Protein AF-A0A831SNE1-F1 (afdb_monomer)

Structure (mmCIF, N/CA/C/O backbone):
data_AF-A0A831SNE1-F1
#
_entry.id   AF-A0A831SNE1-F1
#
loop_
_atom_site.group_PDB
_atom_site.id
_atom_site.type_symbol
_atom_site.label_atom_id
_atom_site.label_alt_id
_atom_site.label_comp_id
_atom_site.label_asym_id
_atom_site.label_entity_id
_atom_site.label_seq_id
_atom_site.pdbx_PDB_ins_code
_atom_site.Cartn_x
_atom_site.Cartn_y
_atom_site.Cartn_z
_atom_site.occupancy
_atom_site.B_iso_or_equiv
_atom_site.auth_seq_id
_atom_site.auth_comp_id
_atom_site.auth_asym_id
_atom_site.auth_atom_id
_atom_site.pdbx_PDB_model_num
ATOM 1 N N . MET A 1 1 ? 3.416 0.367 -39.805 1.00 40.88 1 MET A N 1
ATOM 2 C CA . MET A 1 1 ? 4.437 0.448 -40.882 1.00 40.88 1 MET A CA 1
ATOM 3 C C . MET A 1 1 ? 5.868 0.683 -40.377 1.00 40.88 1 MET A C 1
ATOM 5 O O . MET A 1 1 ? 6.762 -0.007 -40.842 1.00 40.88 1 MET A O 1
ATOM 9 N N . ILE A 1 2 ? 6.112 1.576 -39.404 1.00 32.78 2 ILE A N 1
ATOM 10 C CA . ILE A 1 2 ? 7.462 1.820 -38.835 1.00 32.78 2 ILE A CA 1
ATOM 11 C C . ILE A 1 2 ? 7.996 0.612 -38.033 1.00 32.78 2 ILE A C 1
ATOM 13 O O . ILE A 1 2 ? 9.177 0.288 -38.118 1.00 32.78 2 ILE A O 1
ATOM 17 N N . LEU A 1 3 ? 7.118 -0.117 -37.330 1.00 29.48 3 LEU A N 1
ATOM 18 C CA . LEU A 1 3 ? 7.478 -1.320 -36.563 1.00 29.48 3 LEU A CA 1
ATOM 19 C C . LEU A 1 3 ? 8.016 -2.456 -37.457 1.00 29.48 3 LEU A C 1
ATOM 21 O O . LEU A 1 3 ? 9.049 -3.044 -37.157 1.00 29.48 3 LEU A O 1
ATOM 25 N N . VAL A 1 4 ? 7.362 -2.699 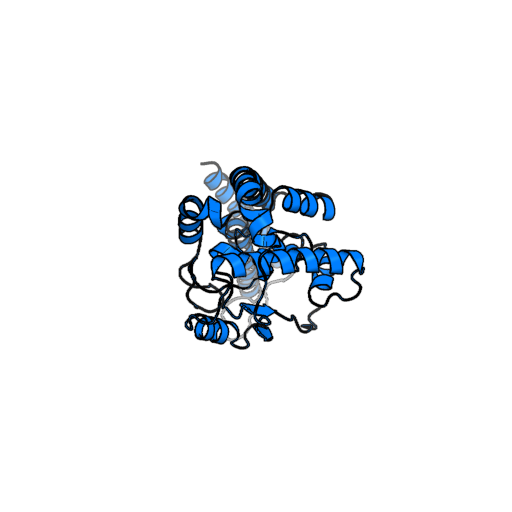-38.600 1.00 35.56 4 VAL A N 1
ATOM 26 C CA . VAL A 1 4 ? 7.741 -3.733 -39.584 1.00 35.56 4 VAL A CA 1
ATOM 27 C C . VAL A 1 4 ? 9.070 -3.391 -40.265 1.00 35.56 4 VAL A C 1
ATOM 29 O O . VAL A 1 4 ? 9.913 -4.262 -40.458 1.00 35.56 4 VAL A O 1
ATOM 32 N N . ARG A 1 5 ? 9.303 -2.105 -40.564 1.00 29.73 5 ARG A N 1
ATOM 33 C CA . ARG A 1 5 ? 10.561 -1.631 -41.160 1.00 29.73 5 ARG A CA 1
ATOM 34 C C . ARG A 1 5 ? 11.741 -1.757 -40.189 1.00 29.73 5 ARG A C 1
ATOM 36 O O . ARG A 1 5 ? 12.834 -2.124 -40.608 1.00 29.73 5 ARG A O 1
ATOM 43 N N . ASN A 1 6 ? 11.513 -1.520 -38.896 1.00 36.22 6 ASN A N 1
ATOM 44 C CA . ASN A 1 6 ? 12.526 -1.725 -37.858 1.00 36.22 6 ASN A CA 1
ATOM 45 C C . ASN A 1 6 ? 12.798 -3.213 -37.591 1.00 36.22 6 ASN A C 1
ATOM 47 O O . ASN A 1 6 ? 13.956 -3.575 -37.418 1.00 36.22 6 ASN A O 1
ATOM 51 N N . LEU A 1 7 ? 11.776 -4.078 -37.637 1.00 36.72 7 LEU A N 1
ATOM 52 C CA . LEU A 1 7 ? 11.933 -5.539 -37.569 1.00 36.72 7 LEU A CA 1
ATOM 53 C C . LEU A 1 7 ? 12.798 -6.078 -38.720 1.00 36.72 7 LEU A C 1
ATOM 55 O O . LEU A 1 7 ? 13.718 -6.853 -38.472 1.00 36.72 7 LEU A O 1
ATOM 59 N N . TYR A 1 8 ? 12.584 -5.596 -39.949 1.00 39.84 8 TYR A N 1
ATOM 60 C CA . TYR A 1 8 ? 13.415 -5.945 -41.111 1.00 39.84 8 TYR A CA 1
ATOM 61 C C . TYR A 1 8 ? 14.866 -5.454 -40.982 1.00 39.84 8 TYR A C 1
ATOM 63 O O . TYR A 1 8 ? 15.803 -6.182 -41.297 1.00 39.84 8 TYR A O 1
ATOM 71 N N . LEU A 1 9 ? 15.076 -4.228 -40.492 1.00 41.28 9 LEU A N 1
ATOM 72 C CA . LEU A 1 9 ? 16.421 -3.668 -40.293 1.00 41.28 9 LEU A CA 1
ATOM 73 C C . LEU A 1 9 ? 17.194 -4.365 -39.159 1.00 41.28 9 LEU A C 1
ATOM 75 O O . LEU A 1 9 ? 18.419 -4.461 -39.220 1.00 41.28 9 LEU A O 1
ATOM 79 N N . LEU A 1 10 ? 16.497 -4.861 -38.134 1.00 46.44 10 LEU A N 1
ATOM 80 C CA . LEU A 1 10 ? 17.085 -5.619 -37.026 1.00 46.44 10 LEU A CA 1
ATOM 81 C C . LEU A 1 10 ? 17.388 -7.071 -37.413 1.00 46.44 10 LEU A C 1
ATOM 83 O O . LEU A 1 10 ? 18.468 -7.552 -37.072 1.00 46.44 10 LEU A O 1
ATOM 87 N N . SER A 1 11 ? 16.518 -7.728 -38.190 1.00 48.56 11 SER A N 1
ATOM 88 C CA . SER A 1 11 ? 16.812 -9.055 -38.751 1.00 48.56 11 SER A CA 1
ATOM 89 C C . SER A 1 11 ? 17.974 -8.993 -39.748 1.00 48.56 11 SER A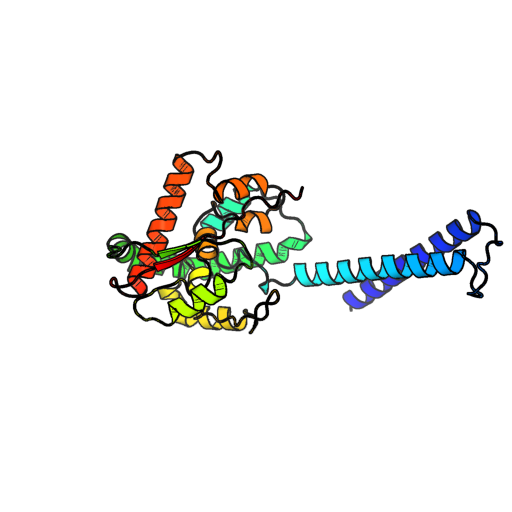 C 1
ATOM 91 O O . SER A 1 11 ? 18.818 -9.879 -39.766 1.00 48.56 11 SER A O 1
ATOM 93 N N . ALA A 1 12 ? 18.081 -7.914 -40.531 1.00 46.44 12 ALA A N 1
ATOM 94 C CA . ALA A 1 12 ? 19.212 -7.704 -41.429 1.00 46.44 12 ALA A CA 1
ATOM 95 C C . ALA A 1 12 ? 20.530 -7.501 -40.664 1.00 46.44 12 ALA A C 1
ATOM 97 O O . ALA A 1 12 ? 21.565 -7.990 -41.104 1.00 46.44 12 ALA A O 1
ATOM 98 N N . LYS A 1 13 ? 20.507 -6.825 -39.504 1.00 48.94 13 LYS A N 1
ATOM 99 C CA . LYS A 1 13 ? 21.691 -6.653 -38.644 1.00 48.94 13 LYS A CA 1
ATOM 100 C C . LYS A 1 13 ? 22.109 -7.941 -37.937 1.00 48.94 13 LYS A C 1
ATOM 102 O O . LYS A 1 13 ? 23.309 -8.177 -37.843 1.00 48.94 13 LYS A O 1
ATOM 107 N N . SER A 1 14 ? 21.171 -8.770 -37.472 1.00 48.25 14 SER A N 1
ATOM 108 C CA . SER A 1 14 ? 21.504 -10.079 -36.890 1.00 48.25 14 SER A CA 1
ATOM 109 C C . SER A 1 14 ? 22.039 -11.046 -37.948 1.00 48.25 14 SER A C 1
ATOM 111 O O . SER A 1 14 ? 23.013 -11.742 -37.679 1.00 48.25 14 SER A O 1
ATOM 113 N N . LEU A 1 15 ? 21.494 -11.004 -39.171 1.00 51.69 15 LEU A N 1
ATOM 114 C CA . LEU A 1 15 ? 22.020 -11.736 -40.325 1.00 51.69 15 LEU A CA 1
ATOM 115 C C . LEU A 1 15 ? 23.423 -11.242 -40.716 1.00 51.69 15 LEU A C 1
ATOM 117 O O . LEU A 1 15 ? 24.298 -12.037 -41.036 1.00 51.69 15 LEU A O 1
ATOM 121 N N . LEU A 1 16 ? 23.671 -9.927 -40.662 1.00 51.28 16 LEU A N 1
ATOM 122 C CA . LEU A 1 16 ? 25.001 -9.369 -40.921 1.00 51.28 16 LEU A CA 1
ATOM 123 C C . LEU A 1 16 ? 26.008 -9.802 -39.852 1.00 51.28 16 LEU A C 1
ATOM 125 O O . LEU A 1 16 ? 27.138 -10.134 -40.194 1.00 51.28 16 LEU A O 1
ATOM 129 N N . LEU A 1 17 ? 25.601 -9.814 -38.577 1.00 50.84 17 LEU A N 1
ATOM 130 C CA . LEU A 1 17 ? 26.436 -10.273 -37.467 1.00 50.84 17 LEU A CA 1
ATOM 131 C C . LEU A 1 17 ? 26.739 -11.769 -37.588 1.00 50.84 17 LEU A C 1
ATOM 133 O O . LEU A 1 17 ? 27.888 -12.153 -37.409 1.00 50.84 17 LEU A O 1
ATOM 137 N N . SER A 1 18 ? 25.751 -12.597 -37.946 1.00 50.78 18 SER A N 1
ATOM 138 C CA . SER A 1 18 ? 25.961 -14.033 -38.158 1.00 50.78 18 SER A CA 1
ATOM 139 C C . SER A 1 18 ? 26.856 -14.301 -39.370 1.00 50.78 18 SER A C 1
ATOM 141 O O . SER A 1 18 ? 27.720 -15.169 -39.308 1.00 50.78 18 SER A O 1
ATOM 143 N N . LEU A 1 19 ? 26.727 -13.518 -40.449 1.00 52.31 19 LEU A N 1
ATOM 144 C CA . LEU A 1 19 ? 27.591 -13.609 -41.631 1.00 52.31 19 LEU A CA 1
ATOM 145 C C . LEU A 1 19 ? 29.030 -13.158 -41.336 1.00 52.31 19 LEU A C 1
ATOM 147 O O . LEU A 1 19 ? 29.972 -13.839 -41.743 1.00 52.31 19 LEU A O 1
ATOM 151 N N . LEU A 1 20 ? 29.213 -12.050 -40.609 1.00 50.66 20 LEU A N 1
ATOM 152 C CA . LEU A 1 20 ? 30.523 -11.575 -40.144 1.00 50.66 20 LEU A CA 1
ATOM 153 C C . LEU A 1 20 ? 31.183 -12.594 -39.214 1.00 50.66 20 LEU A C 1
ATOM 155 O O . LEU A 1 20 ? 32.369 -12.873 -39.365 1.00 50.66 20 LEU A O 1
ATOM 159 N N . PHE A 1 21 ? 30.413 -13.196 -38.308 1.00 53.53 21 PHE A N 1
ATOM 160 C CA . PHE A 1 21 ? 30.919 -14.217 -37.400 1.00 53.53 21 PHE A CA 1
ATOM 161 C C . PHE A 1 21 ? 31.262 -15.520 -38.134 1.00 53.53 21 PHE A C 1
ATOM 163 O O . PHE A 1 21 ? 32.327 -16.063 -37.872 1.00 53.53 21 PHE A O 1
ATOM 170 N N . SER A 1 22 ? 30.460 -15.957 -39.120 1.00 51.62 22 SER A N 1
ATOM 171 C CA . SER A 1 22 ? 30.790 -17.119 -39.974 1.00 51.62 22 SER A CA 1
ATOM 172 C C . SER A 1 22 ? 32.083 -16.911 -40.777 1.00 51.62 22 SER A C 1
ATOM 174 O O . SER A 1 22 ? 32.860 -17.836 -40.994 1.00 51.62 22 SER A O 1
ATOM 176 N N . ARG A 1 23 ? 32.372 -15.666 -41.189 1.00 50.66 23 ARG A N 1
ATOM 177 C CA . ARG A 1 23 ? 33.627 -15.324 -41.877 1.00 50.66 23 ARG A CA 1
ATOM 178 C C . ARG A 1 23 ? 34.824 -15.321 -40.928 1.00 50.66 23 ARG A C 1
ATOM 180 O O . ARG A 1 23 ? 35.911 -15.711 -41.341 1.00 50.66 23 ARG A O 1
ATOM 187 N N . ILE A 1 24 ? 34.631 -14.901 -39.678 1.00 51.38 24 ILE A N 1
ATOM 188 C CA . ILE A 1 24 ? 35.669 -14.916 -38.638 1.00 51.38 24 ILE A CA 1
ATOM 189 C C . ILE A 1 24 ? 35.917 -16.351 -38.136 1.00 51.38 24 ILE A C 1
ATOM 191 O O . ILE A 1 24 ? 37.069 -16.738 -37.958 1.00 51.38 24 ILE A O 1
ATOM 195 N N . SER A 1 25 ? 34.878 -17.175 -37.970 1.00 45.34 25 SER A N 1
ATOM 196 C CA . SER A 1 25 ? 35.013 -18.579 -37.555 1.00 45.34 25 SER A CA 1
ATOM 197 C C . SER A 1 25 ? 35.673 -19.435 -38.643 1.00 45.34 25 SER A C 1
ATOM 199 O O . SER A 1 25 ? 36.558 -20.228 -38.327 1.00 45.34 25 SER A O 1
ATOM 201 N N . ALA A 1 26 ? 35.331 -19.217 -39.921 1.00 49.62 26 ALA A N 1
ATOM 202 C CA . ALA A 1 26 ? 35.986 -19.862 -41.062 1.00 49.62 26 ALA A CA 1
ATOM 203 C C . ALA A 1 26 ? 37.465 -19.459 -41.219 1.00 49.62 26 ALA A C 1
ATOM 205 O O . ALA A 1 26 ? 38.233 -20.192 -41.839 1.00 49.62 26 ALA A O 1
ATOM 206 N N . PHE A 1 27 ? 37.865 -18.307 -40.668 1.00 51.28 27 PHE A N 1
ATOM 207 C CA . PHE A 1 27 ? 39.252 -17.839 -40.656 1.00 51.28 27 PHE A CA 1
ATOM 208 C C . PHE A 1 27 ? 40.060 -18.412 -39.479 1.00 51.28 27 PHE A C 1
ATOM 210 O O . PHE A 1 27 ? 41.243 -18.696 -39.632 1.00 51.28 27 PHE A O 1
ATOM 217 N N . LEU A 1 28 ? 39.433 -18.597 -38.312 1.00 42.41 28 LEU A N 1
ATOM 218 C CA . LEU A 1 28 ? 40.109 -19.041 -37.085 1.00 42.41 28 LEU A CA 1
ATOM 219 C C . LEU A 1 28 ? 40.194 -20.568 -36.925 1.00 42.41 28 LEU A C 1
ATOM 221 O O . LEU A 1 28 ? 41.070 -21.043 -36.206 1.00 42.41 28 LEU A O 1
ATOM 225 N N . PHE A 1 29 ? 39.327 -21.339 -37.587 1.00 50.50 29 PHE A N 1
ATOM 226 C CA . PHE A 1 29 ? 39.300 -22.800 -37.481 1.00 50.50 29 PHE A CA 1
ATOM 227 C C . PHE A 1 29 ? 39.323 -23.447 -38.878 1.00 50.50 29 PHE A C 1
ATOM 229 O O . PHE A 1 29 ? 38.280 -23.553 -39.527 1.00 50.50 29 PHE A O 1
ATOM 236 N N . PRO A 1 30 ? 40.493 -23.889 -39.379 1.00 45.28 30 PRO A N 1
ATOM 237 C CA . PRO A 1 30 ? 40.571 -24.647 -40.621 1.00 45.28 30 PRO A CA 1
ATOM 238 C C . PRO A 1 30 ? 39.830 -25.984 -40.474 1.00 45.28 30 PRO A C 1
ATOM 240 O O . PRO A 1 30 ? 39.878 -26.636 -39.431 1.00 45.28 30 PRO A O 1
ATOM 243 N N . ARG A 1 31 ? 39.105 -26.369 -41.526 1.00 47.88 31 ARG A N 1
ATOM 244 C CA . ARG A 1 31 ? 38.260 -27.567 -41.615 1.00 47.88 31 ARG A CA 1
ATOM 245 C C . ARG A 1 31 ? 39.069 -28.836 -41.322 1.00 47.88 31 ARG A C 1
ATOM 247 O O . ARG A 1 31 ? 39.757 -29.251 -42.235 1.00 47.88 31 ARG A O 1
ATOM 254 N N . GLU A 1 32 ? 38.974 -29.452 -40.136 1.00 46.78 32 GLU A N 1
ATOM 255 C CA . GLU A 1 32 ? 39.310 -30.886 -39.931 1.00 46.78 32 GLU A CA 1
ATOM 256 C C . GLU A 1 32 ? 39.086 -31.409 -38.491 1.00 46.78 32 GLU A C 1
ATOM 258 O O . GLU A 1 32 ? 39.916 -32.110 -37.924 1.00 46.78 32 GLU A O 1
ATOM 263 N N . ILE A 1 33 ? 37.936 -31.124 -37.866 1.00 48.56 33 ILE A N 1
ATOM 264 C CA . ILE A 1 33 ? 37.528 -31.865 -36.654 1.00 48.56 33 ILE A CA 1
ATOM 265 C C . ILE A 1 33 ? 36.104 -32.391 -36.851 1.00 48.56 33 ILE A C 1
ATOM 267 O O . ILE A 1 33 ? 35.127 -31.640 -36.782 1.00 48.56 33 ILE A O 1
ATOM 271 N N . ILE A 1 34 ? 36.009 -33.689 -37.151 1.00 46.84 34 ILE A N 1
ATOM 272 C CA . ILE A 1 34 ? 34.765 -34.452 -37.309 1.00 46.84 34 ILE A CA 1
ATOM 273 C C . ILE A 1 34 ? 34.676 -35.413 -36.118 1.00 46.84 34 ILE A C 1
ATOM 275 O O . ILE A 1 34 ? 35.556 -36.251 -35.936 1.00 46.84 34 ILE A O 1
ATOM 279 N N . PHE A 1 35 ? 33.631 -35.288 -35.296 1.00 42.25 35 PHE A N 1
ATOM 280 C CA . PHE A 1 35 ? 33.355 -36.241 -34.217 1.00 42.25 35 PHE A CA 1
ATOM 281 C C . PHE A 1 35 ? 32.656 -37.487 -34.790 1.00 42.25 35 PHE A C 1
ATOM 283 O O . PHE A 1 35 ? 31.681 -37.344 -35.532 1.00 42.25 35 PHE A O 1
ATOM 290 N N . PRO A 1 36 ? 33.099 -38.713 -34.460 1.00 40.06 36 PRO A N 1
ATOM 291 C CA . PRO A 1 36 ? 32.467 -39.924 -34.969 1.00 40.06 36 PRO A CA 1
ATOM 292 C C . PRO A 1 36 ? 31.082 -40.100 -34.329 1.00 40.06 36 PRO A C 1
ATOM 294 O O . PRO A 1 36 ? 30.970 -40.342 -33.130 1.00 40.06 36 PRO A O 1
ATOM 297 N N . GLY A 1 37 ? 30.025 -39.949 -35.133 1.00 53.38 37 GLY A N 1
ATOM 298 C CA . GLY A 1 37 ? 28.627 -40.158 -34.724 1.00 53.38 37 GLY A CA 1
ATOM 299 C C . GLY A 1 37 ? 27.645 -39.085 -35.210 1.00 53.38 37 GLY A C 1
ATOM 300 O O . GLY A 1 37 ? 26.464 -39.377 -35.374 1.00 53.38 37 GLY A O 1
ATOM 301 N N . LEU A 1 38 ? 28.121 -37.875 -35.522 1.00 50.25 38 LEU A N 1
ATOM 302 C CA . LEU A 1 38 ? 27.353 -36.843 -36.226 1.00 50.25 38 LEU A CA 1
ATOM 303 C C . LEU A 1 38 ? 28.158 -36.388 -37.450 1.00 50.25 38 LEU A C 1
ATOM 305 O O . LEU A 1 38 ? 29.230 -35.812 -37.303 1.00 50.25 38 LEU A O 1
ATOM 309 N N . ASN A 1 39 ? 27.632 -36.603 -38.661 1.00 55.44 39 ASN A N 1
ATOM 310 C CA . ASN A 1 39 ? 28.218 -36.135 -39.932 1.00 55.44 39 ASN A CA 1
ATOM 311 C C . ASN A 1 39 ? 28.098 -34.601 -40.113 1.00 55.44 39 ASN A C 1
ATOM 313 O O . ASN A 1 39 ? 27.706 -34.120 -41.174 1.00 55.44 39 ASN A O 1
ATOM 317 N N . LEU A 1 40 ? 28.395 -33.814 -39.077 1.00 56.19 40 LEU A N 1
ATOM 318 C CA . LEU A 1 40 ? 28.427 -32.353 -39.130 1.00 56.19 40 LEU A CA 1
ATOM 319 C C . LEU A 1 40 ? 29.793 -31.859 -38.626 1.00 56.19 40 LEU A C 1
ATOM 321 O O . LEU A 1 40 ? 30.227 -32.284 -37.554 1.00 56.19 40 LEU A O 1
ATOM 325 N N . PRO A 1 41 ? 30.488 -30.970 -39.365 1.00 67.69 41 PRO A N 1
ATOM 326 C CA . PRO A 1 41 ? 31.742 -30.378 -38.901 1.00 67.69 41 PRO A CA 1
ATOM 327 C C . PRO A 1 41 ? 31.530 -29.670 -37.556 1.00 67.69 41 PRO A C 1
ATOM 329 O O . PRO A 1 41 ? 30.513 -29.001 -37.383 1.00 67.69 41 PRO A O 1
ATOM 332 N N . LEU A 1 42 ? 32.496 -29.739 -36.631 1.00 55.22 42 LEU A N 1
ATOM 333 C CA . LEU A 1 42 ? 32.415 -29.077 -35.315 1.00 55.22 42 LEU A CA 1
ATOM 334 C C . LEU A 1 42 ? 32.053 -27.580 -35.410 1.00 55.22 42 LEU A C 1
ATOM 336 O O . LEU A 1 42 ? 31.297 -27.063 -34.592 1.00 55.22 42 LEU A O 1
ATOM 340 N N . ILE A 1 43 ? 32.536 -26.905 -36.457 1.00 58.03 43 ILE A N 1
ATOM 341 C CA . ILE A 1 43 ? 32.194 -25.515 -36.796 1.00 58.03 43 ILE A CA 1
ATOM 342 C C . ILE A 1 43 ? 30.687 -25.325 -36.994 1.00 58.03 43 ILE A C 1
ATOM 344 O O . ILE A 1 43 ? 30.124 -24.358 -36.497 1.00 58.03 43 ILE A O 1
ATOM 348 N N . PHE A 1 44 ? 30.020 -26.266 -37.659 1.00 54.44 44 PHE A N 1
ATOM 349 C CA . PHE A 1 44 ? 28.587 -26.194 -37.933 1.00 54.44 44 PHE A CA 1
ATOM 350 C C . PHE A 1 44 ? 27.761 -26.380 -36.653 1.00 54.44 44 PHE A C 1
ATOM 352 O O . PHE A 1 44 ? 26.759 -25.702 -36.447 1.00 54.44 44 PHE A O 1
ATOM 359 N N . ILE A 1 45 ? 28.217 -27.252 -35.747 1.00 60.91 45 ILE A N 1
ATOM 360 C CA . ILE A 1 45 ? 27.606 -27.430 -34.421 1.00 60.91 45 ILE A CA 1
ATOM 361 C C . ILE A 1 45 ? 27.760 -26.147 -33.589 1.00 60.91 45 ILE A C 1
ATOM 363 O O . ILE A 1 45 ? 26.796 -25.693 -32.977 1.00 60.91 45 ILE A O 1
ATOM 367 N N . LEU A 1 46 ? 28.943 -25.525 -33.606 1.00 53.69 46 LEU A N 1
ATOM 368 C CA . LEU A 1 46 ? 29.203 -24.263 -32.908 1.00 53.69 46 LEU A CA 1
ATOM 369 C C . LEU A 1 46 ? 28.363 -23.103 -33.464 1.00 53.69 46 LEU A C 1
ATOM 371 O O . LEU A 1 46 ? 27.813 -22.331 -32.683 1.00 53.69 46 LEU A O 1
ATOM 375 N N . GLU A 1 47 ? 28.208 -22.995 -34.786 1.00 57.97 47 GLU A N 1
ATOM 376 C CA . GLU A 1 47 ? 27.350 -21.981 -35.416 1.00 57.97 47 GLU A CA 1
ATOM 377 C C . GLU A 1 47 ? 25.881 -22.141 -35.016 1.00 57.97 47 GLU A C 1
ATOM 379 O O . GLU A 1 47 ? 25.228 -21.153 -34.676 1.00 57.97 47 GLU A O 1
ATOM 384 N N . ILE A 1 48 ? 25.379 -23.379 -34.983 1.00 57.91 48 ILE A N 1
ATOM 385 C CA . ILE A 1 48 ? 24.021 -23.686 -34.525 1.00 57.91 48 ILE A CA 1
ATOM 386 C C . ILE A 1 48 ? 23.850 -23.283 -33.054 1.00 57.91 48 ILE A C 1
ATOM 388 O O . ILE A 1 48 ? 22.914 -22.557 -32.725 1.00 57.91 48 ILE A O 1
ATOM 392 N N . VAL A 1 49 ? 24.766 -23.685 -32.170 1.00 59.22 49 VAL A N 1
ATOM 393 C CA . VAL A 1 49 ? 24.701 -23.354 -30.735 1.00 59.22 49 VAL A CA 1
ATOM 394 C C . VAL A 1 49 ? 24.742 -21.838 -30.508 1.00 59.22 49 VAL A C 1
ATOM 396 O O . VAL A 1 49 ? 23.950 -21.310 -29.730 1.00 59.22 49 VAL A O 1
ATOM 399 N N . ILE A 1 50 ? 25.606 -21.110 -31.218 1.00 57.16 50 ILE A N 1
ATOM 400 C CA . ILE A 1 50 ? 25.701 -19.646 -31.118 1.00 57.16 50 ILE A CA 1
ATOM 401 C C . ILE A 1 50 ? 24.431 -18.969 -31.648 1.00 57.16 50 ILE A C 1
ATOM 403 O O . ILE A 1 50 ? 23.976 -17.988 -31.051 1.00 57.16 50 ILE A O 1
ATOM 407 N N . TYR A 1 51 ? 23.838 -19.487 -32.728 1.00 59.78 51 TYR A N 1
ATOM 408 C CA . TYR A 1 51 ? 22.561 -19.004 -33.249 1.00 59.78 51 TYR A CA 1
ATOM 409 C C . TYR A 1 51 ? 21.437 -19.190 -32.225 1.00 59.78 51 TYR A C 1
ATOM 411 O O . TYR A 1 51 ? 20.731 -18.225 -31.945 1.00 59.78 51 TYR A O 1
ATOM 419 N N . PHE A 1 52 ? 21.319 -20.373 -31.610 1.00 49.16 52 PHE A N 1
ATOM 420 C CA . PHE A 1 52 ? 20.317 -20.642 -30.573 1.00 49.16 52 PHE A CA 1
ATOM 421 C C . PHE A 1 52 ? 20.514 -19.762 -29.333 1.00 49.16 52 PHE A C 1
ATOM 423 O O . PHE A 1 52 ? 19.567 -19.115 -28.908 1.00 49.16 52 PHE A O 1
ATOM 430 N N . ILE A 1 53 ? 21.742 -19.613 -28.823 1.00 54.72 53 ILE A N 1
ATOM 431 C CA . ILE A 1 53 ? 22.028 -18.717 -27.684 1.00 54.72 53 ILE A CA 1
ATOM 432 C C . ILE A 1 53 ? 21.695 -17.258 -28.027 1.00 54.72 53 ILE A C 1
ATOM 434 O O . ILE A 1 53 ? 21.177 -16.514 -27.193 1.00 54.72 53 ILE A O 1
ATOM 438 N N . SER A 1 54 ? 22.004 -16.821 -29.250 1.00 62.81 54 SER A N 1
ATOM 439 C CA . SER A 1 54 ? 21.705 -15.459 -29.704 1.00 62.81 54 SER A CA 1
ATOM 440 C C . SER A 1 54 ? 20.207 -15.243 -29.903 1.00 62.81 54 SER A C 1
ATOM 442 O O . SER A 1 54 ? 19.708 -14.164 -29.591 1.00 62.81 54 SER A O 1
ATOM 444 N N . TYR A 1 55 ? 19.493 -16.255 -30.395 1.00 60.59 55 TYR A N 1
ATOM 445 C CA . TYR A 1 55 ? 18.045 -16.242 -30.551 1.00 60.59 55 TYR A CA 1
ATOM 446 C C . TYR A 1 55 ? 17.346 -16.228 -29.194 1.00 60.59 55 TYR A C 1
ATOM 448 O O . TYR A 1 55 ? 16.497 -15.372 -28.982 1.00 60.59 55 TYR A O 1
ATOM 456 N N . ASP A 1 56 ? 17.755 -17.073 -28.248 1.00 56.72 56 ASP A N 1
ATOM 457 C CA . ASP A 1 56 ? 17.200 -17.101 -26.893 1.00 56.72 56 ASP A CA 1
ATOM 458 C C . ASP A 1 56 ? 17.408 -15.759 -26.189 1.00 56.72 56 ASP A C 1
ATOM 460 O O . ASP A 1 56 ? 16.449 -15.171 -25.695 1.00 56.72 56 ASP A O 1
ATOM 464 N N . LYS A 1 57 ? 18.623 -15.193 -26.248 1.00 59.56 57 LYS A N 1
ATOM 465 C CA . LYS A 1 57 ? 18.894 -13.841 -25.724 1.00 59.56 57 LYS A CA 1
ATOM 466 C C . LYS A 1 57 ? 18.082 -12.757 -26.432 1.00 59.56 57 LYS A C 1
ATOM 468 O O . LYS A 1 57 ? 17.708 -11.759 -25.819 1.00 59.56 57 LYS A O 1
ATOM 473 N N . PHE A 1 58 ? 17.828 -12.910 -27.728 1.00 53.38 58 PHE A N 1
ATOM 474 C CA . PHE A 1 58 ? 17.014 -11.974 -28.498 1.00 53.38 58 PHE A CA 1
ATOM 475 C C . PHE A 1 58 ? 15.528 -12.073 -28.135 1.00 53.38 58 PHE A C 1
ATOM 477 O O . PHE A 1 58 ? 14.877 -11.042 -27.977 1.00 53.38 58 PHE A O 1
ATOM 484 N N . MET A 1 59 ? 15.002 -13.284 -27.954 1.00 58.16 59 MET A N 1
ATOM 485 C CA . MET A 1 59 ? 13.635 -13.524 -27.497 1.00 58.16 59 MET A CA 1
ATOM 486 C C . MET A 1 59 ? 13.451 -13.043 -26.059 1.00 58.16 59 MET A C 1
ATOM 488 O O . MET A 1 59 ? 12.470 -12.362 -25.781 1.00 58.16 59 MET A O 1
ATOM 492 N N . GLU A 1 60 ? 14.426 -13.280 -25.179 1.00 60.94 60 GLU A N 1
ATOM 493 C CA . GLU A 1 60 ? 14.467 -12.723 -23.824 1.00 60.94 60 GLU A CA 1
ATOM 494 C C . GLU A 1 60 ? 14.484 -11.188 -23.853 1.00 60.94 60 GLU A C 1
ATOM 496 O O . GLU A 1 60 ? 13.755 -10.545 -23.104 1.00 60.94 60 GLU A O 1
ATOM 501 N N . TYR A 1 61 ? 15.244 -10.571 -24.764 1.00 60.47 61 TYR A N 1
ATOM 502 C CA . TYR A 1 61 ? 15.247 -9.118 -24.948 1.00 60.47 61 TYR A CA 1
ATOM 503 C C . TYR A 1 61 ? 13.902 -8.577 -25.458 1.00 60.47 61 TYR A C 1
ATOM 505 O O . TYR A 1 61 ? 13.454 -7.525 -24.994 1.00 60.47 61 TYR A O 1
ATOM 513 N N . ILE A 1 62 ? 13.250 -9.263 -26.404 1.00 59.09 62 ILE A N 1
ATOM 514 C CA . ILE A 1 62 ? 11.908 -8.896 -26.881 1.00 59.09 62 ILE A CA 1
ATOM 515 C C . ILE A 1 62 ? 10.897 -9.012 -25.743 1.00 59.09 62 ILE A C 1
ATOM 517 O O . ILE A 1 62 ? 10.171 -8.053 -25.494 1.00 59.09 62 ILE A O 1
ATOM 521 N N . ASP A 1 63 ? 10.895 -10.129 -25.022 1.00 66.12 63 ASP A N 1
ATOM 522 C CA . ASP A 1 63 ? 10.006 -10.383 -23.888 1.00 66.12 63 ASP A CA 1
ATOM 523 C C . ASP A 1 63 ? 10.227 -9.355 -22.766 1.00 66.12 63 ASP A C 1
ATOM 525 O O . ASP A 1 63 ? 9.279 -8.767 -22.247 1.00 66.12 63 ASP A O 1
ATOM 529 N N . LEU A 1 64 ? 11.483 -9.020 -22.454 1.00 64.62 64 LEU A N 1
ATOM 530 C CA . LEU A 1 64 ? 11.816 -7.942 -21.525 1.00 64.62 64 LEU A CA 1
ATOM 531 C C . LEU A 1 64 ? 11.259 -6.599 -22.016 1.00 64.62 64 LEU A C 1
ATOM 533 O O . LEU A 1 64 ? 10.690 -5.840 -21.235 1.00 64.62 64 LEU A O 1
ATOM 537 N N . LYS A 1 65 ? 11.390 -6.296 -23.310 1.00 63.16 65 LYS A N 1
ATOM 538 C CA . LYS A 1 65 ? 10.900 -5.046 -23.901 1.00 63.16 65 LYS A CA 1
ATOM 539 C C . LYS A 1 65 ? 9.373 -4.959 -23.887 1.00 63.16 65 LYS A C 1
ATOM 541 O O . LYS A 1 65 ? 8.843 -3.884 -23.615 1.00 63.16 65 LYS A O 1
ATOM 546 N N . GLU A 1 66 ? 8.675 -6.063 -24.136 1.00 65.88 66 GLU A N 1
ATOM 547 C CA . GLU A 1 66 ? 7.219 -6.147 -23.997 1.00 65.88 66 GLU A CA 1
ATOM 548 C C . GLU A 1 66 ? 6.796 -5.965 -22.533 1.00 65.88 66 GLU A C 1
ATOM 550 O O . GLU A 1 66 ? 5.927 -5.143 -22.242 1.00 65.88 66 GLU A O 1
ATOM 555 N N . LYS A 1 67 ? 7.487 -6.620 -21.592 1.00 67.88 67 LYS A N 1
ATOM 556 C CA . LYS A 1 67 ? 7.258 -6.470 -20.144 1.00 67.88 67 LYS A CA 1
ATOM 557 C C . LYS A 1 67 ? 7.525 -5.055 -19.627 1.00 67.88 67 LYS A C 1
ATOM 559 O O . LYS A 1 67 ? 6.835 -4.609 -18.717 1.00 67.88 67 LYS A O 1
ATOM 564 N N . ILE A 1 68 ? 8.500 -4.335 -20.186 1.00 70.00 68 ILE A N 1
ATOM 565 C CA . ILE A 1 68 ? 8.808 -2.943 -19.811 1.00 70.00 68 ILE A CA 1
ATOM 566 C C . ILE A 1 68 ? 7.664 -1.991 -20.190 1.00 70.00 68 ILE A C 1
ATOM 568 O O . ILE A 1 68 ? 7.425 -1.006 -19.490 1.00 70.00 68 ILE A O 1
ATOM 572 N N . LEU A 1 69 ? 6.955 -2.277 -21.283 1.00 72.38 69 LEU A N 1
ATOM 573 C CA . LEU A 1 69 ? 5.820 -1.475 -21.746 1.00 72.38 69 LEU A CA 1
ATOM 574 C C . LEU A 1 69 ? 4.500 -1.856 -21.057 1.00 72.38 69 LEU A C 1
ATOM 576 O O . LEU A 1 69 ? 3.529 -1.103 -21.143 1.00 72.38 69 LEU A O 1
ATOM 580 N N . ASP A 1 70 ? 4.462 -2.989 -20.354 1.00 77.75 70 ASP A N 1
ATOM 581 C CA . ASP A 1 70 ? 3.301 -3.451 -19.599 1.00 77.75 70 ASP A CA 1
ATOM 582 C C . ASP A 1 70 ? 3.116 -2.643 -18.304 1.00 77.75 70 ASP A C 1
ATOM 584 O O . ASP A 1 70 ? 3.625 -2.971 -17.228 1.00 77.75 70 ASP A O 1
ATOM 588 N N . VAL A 1 71 ? 2.331 -1.571 -18.408 1.00 76.94 71 VAL A N 1
ATOM 589 C CA . VAL A 1 71 ? 1.976 -0.702 -17.278 1.00 76.94 71 VAL A CA 1
ATOM 590 C C . VAL A 1 71 ? 1.170 -1.416 -16.189 1.00 76.94 71 VAL A C 1
ATOM 592 O O . VAL A 1 71 ? 1.121 -0.922 -15.066 1.00 76.94 71 VAL A O 1
ATOM 595 N N . LYS A 1 72 ? 0.579 -2.594 -16.453 1.00 73.56 72 LYS A N 1
ATOM 596 C CA . LYS A 1 72 ? -0.136 -3.362 -15.415 1.00 73.56 72 LYS A CA 1
ATOM 597 C C . LYS A 1 72 ? 0.807 -3.911 -14.348 1.00 73.56 72 LYS A C 1
ATOM 599 O O . LYS A 1 72 ? 0.376 -4.204 -13.239 1.00 73.56 72 LYS A O 1
ATOM 604 N N . ARG A 1 73 ? 2.099 -4.024 -14.664 1.00 72.94 73 ARG A N 1
ATOM 605 C CA . ARG A 1 73 ? 3.152 -4.449 -13.730 1.00 72.94 73 ARG A CA 1
ATOM 606 C C . ARG A 1 73 ? 3.732 -3.287 -12.931 1.00 72.94 73 ARG A C 1
ATOM 608 O O . ARG A 1 73 ? 4.733 -3.455 -12.239 1.00 72.94 73 ARG A O 1
ATOM 615 N N . GLU A 1 74 ? 3.197 -2.080 -13.081 1.00 84.06 74 GLU A N 1
ATOM 616 C CA . GLU A 1 74 ? 3.711 -0.901 -12.400 1.00 84.06 74 GLU A CA 1
ATOM 617 C C . GLU A 1 74 ? 3.308 -0.879 -10.924 1.00 84.06 74 GLU A C 1
ATOM 619 O O . GLU A 1 74 ? 2.148 -0.673 -10.578 1.00 84.06 74 GLU A O 1
ATOM 624 N N . ILE A 1 75 ? 4.300 -1.070 -10.053 1.00 80.69 75 ILE A N 1
ATOM 625 C CA . ILE A 1 75 ? 4.110 -1.172 -8.602 1.00 80.69 75 ILE A CA 1
ATOM 626 C C . ILE A 1 75 ? 3.704 0.188 -8.015 1.00 80.69 75 ILE A C 1
ATOM 628 O O . ILE A 1 75 ? 2.958 0.243 -7.041 1.00 80.69 75 ILE A O 1
ATOM 632 N N . LEU A 1 76 ? 4.153 1.300 -8.614 1.00 88.12 76 LEU A N 1
ATOM 633 C CA . LEU A 1 76 ? 3.911 2.640 -8.081 1.00 88.12 76 LEU A CA 1
ATOM 634 C C . LEU A 1 76 ? 2.575 3.258 -8.525 1.00 88.12 76 LEU A C 1
ATOM 636 O O . LEU A 1 76 ? 2.297 4.404 -8.176 1.00 88.12 76 LEU A O 1
ATOM 640 N N . ALA A 1 77 ? 1.727 2.524 -9.254 1.00 86.38 77 ALA A N 1
ATOM 641 C CA . ALA A 1 77 ? 0.477 3.051 -9.808 1.00 86.38 77 ALA A CA 1
ATOM 642 C C . ALA A 1 77 ? -0.507 3.568 -8.738 1.00 86.38 77 ALA A C 1
ATOM 644 O O . ALA A 1 77 ? -1.248 4.517 -8.982 1.00 86.38 77 ALA A O 1
ATOM 645 N N . GLY A 1 78 ? -0.509 2.963 -7.547 1.00 84.25 78 GLY A N 1
ATOM 646 C CA . GLY A 1 78 ? -1.369 3.357 -6.425 1.00 84.25 78 GLY A CA 1
ATOM 647 C C . GLY A 1 78 ? -0.723 4.303 -5.405 1.00 84.25 78 GLY A C 1
ATOM 648 O O . GLY A 1 78 ? -1.342 4.676 -4.402 1.00 84.25 78 GLY A O 1
ATOM 649 N N . VAL A 1 79 ? 0.534 4.695 -5.635 1.00 88.56 79 VAL A N 1
ATOM 650 C CA . VAL A 1 79 ? 1.312 5.502 -4.691 1.00 88.56 79 VAL A CA 1
ATOM 651 C C . VAL A 1 79 ? 0.805 6.944 -4.666 1.00 88.56 79 VAL A C 1
ATOM 653 O O . VAL A 1 79 ? 0.334 7.499 -5.656 1.00 88.56 79 VAL A O 1
ATOM 656 N N . ASN A 1 80 ? 0.893 7.583 -3.499 1.00 86.69 80 ASN A N 1
ATOM 657 C CA . ASN A 1 80 ? 0.586 9.009 -3.365 1.00 86.69 80 ASN A CA 1
ATOM 658 C C . ASN A 1 80 ? 1.436 9.846 -4.314 1.00 86.69 80 ASN A C 1
ATOM 660 O O . ASN A 1 80 ? 2.644 9.663 -4.311 1.00 86.69 80 ASN A O 1
ATOM 664 N N . LEU A 1 81 ? 0.868 10.838 -5.004 1.00 90.62 81 LEU A N 1
ATOM 665 C CA . LEU A 1 81 ? 1.652 11.762 -5.824 1.00 90.62 81 LEU A CA 1
ATOM 666 C C . LEU A 1 81 ? 2.799 12.409 -5.029 1.00 90.62 81 LEU A C 1
ATOM 668 O O . LEU A 1 81 ? 3.927 12.463 -5.508 1.00 90.62 81 LEU A O 1
ATOM 672 N N . SER A 1 82 ? 2.556 12.836 -3.784 1.00 91.69 82 SER A N 1
ATOM 673 C CA . SER A 1 82 ? 3.624 13.424 -2.966 1.00 91.69 82 SER A CA 1
ATOM 674 C C . SER A 1 82 ? 4.693 12.403 -2.565 1.00 91.69 82 SER A C 1
ATOM 676 O O . SER A 1 82 ? 5.876 12.738 -2.548 1.00 91.69 82 SER A O 1
ATOM 678 N N . ASN A 1 83 ? 4.308 11.154 -2.285 1.00 91.88 83 ASN A N 1
ATOM 679 C CA . ASN A 1 83 ? 5.256 10.081 -1.982 1.00 91.88 83 ASN A CA 1
ATOM 680 C C . ASN A 1 83 ? 6.032 9.654 -3.232 1.00 91.88 83 ASN A C 1
ATOM 682 O O . ASN A 1 83 ? 7.241 9.490 -3.174 1.00 91.88 83 ASN A O 1
ATOM 686 N N . PHE A 1 84 ? 5.361 9.568 -4.377 1.00 94.00 84 PHE A N 1
ATOM 687 C CA . PHE A 1 84 ? 5.956 9.298 -5.674 1.00 94.00 84 PHE A CA 1
ATOM 688 C C . PHE A 1 84 ? 7.026 10.342 -6.001 1.00 94.00 84 PHE A C 1
ATOM 690 O O . PHE A 1 84 ? 8.174 9.982 -6.226 1.00 94.00 84 PHE A O 1
ATOM 697 N N . LEU A 1 85 ? 6.713 11.638 -5.905 1.00 93.94 85 LEU A N 1
ATOM 698 C CA . LEU A 1 85 ? 7.704 12.699 -6.121 1.00 93.94 85 LEU A CA 1
ATOM 699 C C . LEU A 1 85 ? 8.868 12.629 -5.117 1.00 93.94 85 LEU A C 1
ATOM 701 O O . LEU A 1 85 ? 10.019 12.828 -5.507 1.00 93.94 85 LEU A O 1
ATOM 705 N N . ARG A 1 86 ? 8.601 12.291 -3.845 1.00 93.81 86 ARG A N 1
ATOM 706 C CA . ARG A 1 86 ? 9.657 12.051 -2.843 1.00 93.81 86 ARG A CA 1
ATOM 707 C C . ARG A 1 86 ? 10.553 10.874 -3.225 1.00 93.81 86 ARG A C 1
ATOM 709 O O . ARG A 1 86 ? 11.764 11.005 -3.104 1.00 93.81 86 ARG A O 1
ATOM 716 N N . LEU A 1 87 ? 9.991 9.762 -3.698 1.00 94.75 87 LEU A N 1
ATOM 717 C CA . LEU A 1 87 ? 10.749 8.594 -4.156 1.00 94.75 87 LEU A CA 1
ATOM 718 C C . LEU A 1 87 ? 11.629 8.942 -5.357 1.00 94.75 87 LEU A C 1
ATOM 720 O O . LEU A 1 87 ? 12.796 8.565 -5.398 1.00 94.75 87 LEU A O 1
ATOM 724 N N . ILE A 1 88 ? 11.103 9.708 -6.310 1.00 94.94 88 ILE A N 1
ATOM 725 C CA . ILE A 1 88 ? 11.862 10.146 -7.484 1.00 94.94 88 ILE A CA 1
ATOM 726 C C . ILE A 1 88 ? 13.024 11.059 -7.075 1.00 94.94 88 ILE A C 1
ATOM 728 O O . ILE A 1 88 ? 14.151 10.861 -7.535 1.00 94.94 88 ILE A O 1
ATOM 732 N N . LEU A 1 89 ? 12.782 12.006 -6.164 1.00 95.19 89 LEU A N 1
ATOM 733 C CA . LEU A 1 89 ? 13.818 12.886 -5.623 1.00 95.19 89 LEU A CA 1
ATOM 734 C C . LEU A 1 89 ? 14.878 12.105 -4.831 1.00 95.19 89 LEU A C 1
ATOM 736 O O . LEU A 1 89 ? 16.072 12.323 -5.024 1.00 95.19 89 LEU A O 1
ATOM 740 N N . GLN A 1 90 ? 14.450 11.167 -3.982 1.00 93.69 90 GLN A N 1
ATOM 741 C CA . GLN A 1 90 ? 15.322 10.302 -3.182 1.00 93.69 90 GLN A CA 1
ATOM 742 C C . GLN A 1 90 ? 16.245 9.437 -4.050 1.00 93.69 90 GLN A C 1
ATOM 744 O O . GLN A 1 90 ? 17.351 9.116 -3.629 1.00 93.69 90 GLN A O 1
ATOM 749 N N . ASN A 1 91 ? 15.816 9.089 -5.265 1.00 95.19 91 ASN A N 1
ATOM 750 C CA . ASN A 1 91 ? 16.620 8.350 -6.240 1.00 95.19 91 ASN A CA 1
ATOM 751 C C . ASN A 1 91 ? 17.259 9.255 -7.303 1.00 95.19 91 ASN A C 1
ATOM 753 O O . ASN A 1 91 ? 17.681 8.775 -8.356 1.00 95.19 91 ASN A O 1
ATOM 757 N N . HIS A 1 92 ? 17.341 10.564 -7.043 1.00 93.94 92 HIS A N 1
ATOM 758 C CA . HIS A 1 92 ? 18.012 11.548 -7.894 1.00 93.94 92 HIS A CA 1
ATOM 759 C C . HIS A 1 92 ? 17.534 11.544 -9.355 1.00 93.94 92 HIS A C 1
ATOM 761 O O . HIS A 1 92 ? 18.339 11.725 -10.266 1.00 93.94 92 HIS A O 1
ATOM 767 N N . PHE A 1 93 ? 16.237 11.305 -9.591 1.00 92.31 93 PHE A N 1
ATOM 768 C CA . PHE A 1 93 ? 15.638 11.266 -10.933 1.00 92.31 93 PHE A CA 1
ATOM 769 C C . PHE A 1 93 ? 16.297 10.257 -11.894 1.00 92.31 93 PHE A C 1
ATOM 771 O O . PHE A 1 93 ? 16.213 10.406 -13.114 1.00 92.31 93 PHE A O 1
ATOM 778 N N . ARG A 1 94 ? 16.939 9.204 -11.370 1.00 90.62 94 ARG A N 1
ATOM 779 C CA . ARG A 1 94 ? 17.583 8.157 -12.177 1.00 90.62 94 ARG A CA 1
ATOM 780 C C . ARG A 1 94 ? 16.547 7.213 -12.794 1.00 90.62 94 ARG A C 1
ATOM 782 O O . ARG A 1 94 ? 16.366 6.089 -12.340 1.00 90.62 94 ARG A O 1
ATOM 789 N N . ILE A 1 95 ? 15.867 7.678 -13.839 1.00 89.12 95 ILE A N 1
ATOM 790 C CA . ILE A 1 95 ? 14.878 6.908 -14.602 1.00 89.12 95 ILE A CA 1
ATOM 791 C C . ILE A 1 95 ? 15.489 6.550 -15.954 1.00 89.12 95 ILE A C 1
ATOM 793 O O . ILE A 1 95 ? 15.826 7.430 -16.746 1.00 89.12 95 ILE A O 1
ATOM 797 N N . SER A 1 96 ? 15.644 5.258 -16.245 1.00 86.50 96 SER A N 1
ATOM 798 C CA . SER A 1 96 ? 16.143 4.836 -17.558 1.00 86.50 96 SER A CA 1
ATOM 799 C C . SER A 1 96 ? 15.079 5.068 -18.634 1.00 86.50 96 SER A C 1
ATOM 801 O O . SER A 1 96 ? 13.899 4.805 -18.408 1.00 86.50 96 SER A O 1
ATOM 803 N N . LEU A 1 97 ? 15.500 5.495 -19.830 1.00 87.06 97 LEU A N 1
ATOM 804 C CA . LEU A 1 97 ? 14.605 5.822 -20.952 1.00 87.06 97 LEU A CA 1
ATOM 805 C C . LEU A 1 97 ? 13.527 4.760 -21.260 1.00 87.06 97 LEU A C 1
ATOM 807 O O . LEU A 1 97 ? 12.385 5.153 -21.502 1.00 87.06 97 LEU A O 1
ATOM 811 N N . PRO A 1 98 ? 13.809 3.440 -21.210 1.00 85.31 98 PRO A N 1
ATOM 812 C CA . PRO A 1 98 ? 12.779 2.425 -21.442 1.00 85.31 98 PRO A CA 1
ATOM 813 C C . PRO A 1 98 ? 11.620 2.461 -20.434 1.00 85.31 98 PRO A C 1
ATOM 815 O O . PRO A 1 98 ? 10.511 2.073 -20.779 1.00 85.31 98 PRO A O 1
ATOM 818 N N . TYR A 1 99 ? 11.849 2.954 -19.213 1.00 86.94 99 TYR A N 1
ATOM 819 C CA . TYR A 1 99 ? 10.862 2.995 -18.129 1.00 86.94 99 TYR A CA 1
ATOM 820 C C . TYR A 1 99 ? 10.072 4.311 -18.056 1.00 86.94 99 TYR A C 1
ATOM 822 O O . TYR A 1 99 ? 9.208 4.459 -17.193 1.00 86.94 99 TYR A O 1
ATOM 830 N N . ILE A 1 100 ? 10.308 5.258 -18.972 1.00 87.31 100 ILE A N 1
ATOM 831 C CA . ILE A 1 100 ? 9.553 6.519 -19.039 1.00 87.31 100 ILE A CA 1
ATOM 832 C C . ILE A 1 100 ? 8.032 6.296 -19.161 1.00 87.31 100 ILE A C 1
ATOM 834 O O . ILE A 1 100 ? 7.300 6.976 -18.444 1.00 87.31 100 ILE A O 1
ATOM 838 N N . PRO A 1 101 ? 7.512 5.341 -19.964 1.00 87.19 101 PRO A N 1
ATOM 839 C CA . PRO A 1 101 ? 6.071 5.077 -20.012 1.00 87.19 101 PRO A CA 1
ATOM 840 C C . PRO A 1 101 ? 5.481 4.681 -18.653 1.00 87.19 101 PRO A C 1
ATOM 842 O O . PRO A 1 101 ? 4.427 5.185 -18.274 1.00 87.19 101 PRO A O 1
ATOM 845 N N . ARG A 1 102 ? 6.185 3.837 -17.887 1.00 87.88 102 ARG A N 1
ATOM 846 C CA . ARG A 1 102 ? 5.781 3.426 -16.533 1.00 87.88 102 ARG A CA 1
ATOM 847 C C . ARG A 1 102 ? 5.820 4.594 -15.547 1.00 87.88 102 ARG A C 1
ATOM 849 O O . ARG A 1 102 ? 4.876 4.786 -14.789 1.00 87.88 102 ARG A O 1
ATOM 856 N N . PHE A 1 103 ? 6.854 5.432 -15.625 1.00 90.44 103 PHE A N 1
ATOM 857 C CA . PHE A 1 103 ? 6.934 6.669 -14.847 1.00 90.44 103 PHE A CA 1
ATOM 858 C C . PHE A 1 103 ? 5.754 7.611 -15.133 1.00 90.44 103 PHE A C 1
ATOM 860 O O . PHE A 1 103 ? 5.105 8.084 -14.200 1.00 90.44 103 PHE A O 1
ATOM 867 N N . LEU A 1 104 ? 5.456 7.868 -16.412 1.00 89.94 104 LEU A N 1
ATOM 868 C CA . LEU A 1 104 ? 4.344 8.731 -16.820 1.00 89.94 104 LEU A CA 1
ATOM 869 C C . LEU A 1 104 ? 2.995 8.146 -16.401 1.00 89.94 104 LEU A C 1
ATOM 871 O O . LEU A 1 104 ? 2.120 8.890 -15.962 1.00 89.94 104 LEU A O 1
ATOM 875 N N . TYR A 1 105 ? 2.842 6.824 -16.483 1.00 89.38 105 TYR A N 1
ATOM 876 C CA . TYR A 1 105 ? 1.662 6.128 -15.988 1.00 89.38 105 TYR A CA 1
ATOM 877 C C . TYR A 1 105 ? 1.475 6.350 -14.481 1.00 89.38 105 TYR A C 1
ATOM 879 O O . TYR A 1 105 ? 0.440 6.885 -14.087 1.00 89.38 105 TYR A O 1
ATOM 887 N N . SER A 1 106 ? 2.483 6.073 -13.648 1.00 91.69 106 SER A N 1
ATOM 888 C CA . SER A 1 106 ? 2.411 6.311 -12.196 1.00 91.69 106 SER A CA 1
ATOM 889 C C . SER A 1 106 ? 2.143 7.775 -11.849 1.00 91.69 106 SER A C 1
ATOM 891 O O . SER A 1 106 ? 1.326 8.065 -10.975 1.00 91.69 106 SER A O 1
ATOM 893 N N . LEU A 1 107 ? 2.765 8.713 -12.571 1.00 91.69 107 LEU A N 1
ATOM 894 C CA . LEU A 1 107 ? 2.512 10.143 -12.403 1.00 91.69 107 LEU A CA 1
ATOM 895 C C . LEU A 1 107 ? 1.050 10.494 -12.716 1.00 91.69 107 LEU A C 1
ATOM 897 O O . LEU A 1 107 ? 0.397 11.181 -11.931 1.00 91.69 107 LEU A O 1
ATOM 901 N N . SER A 1 108 ? 0.523 9.996 -13.838 1.00 89.06 108 SER A N 1
ATOM 902 C CA . SER A 1 108 ? -0.864 10.237 -14.246 1.00 89.06 108 SER A CA 1
ATOM 903 C C . SER A 1 108 ? -1.865 9.652 -13.249 1.00 89.06 108 SER A C 1
ATOM 905 O O . SER A 1 108 ? -2.805 10.341 -12.854 1.00 89.06 108 SER A O 1
ATOM 907 N N . MET A 1 109 ? -1.618 8.434 -12.760 1.00 88.38 109 MET A N 1
ATOM 908 C CA . MET A 1 109 ? -2.448 7.791 -11.747 1.00 88.38 109 MET A CA 1
ATOM 909 C C . MET A 1 109 ? -2.411 8.569 -10.432 1.00 88.38 109 MET A C 1
ATOM 911 O O . MET A 1 109 ? -3.465 8.844 -9.864 1.00 88.38 109 MET A O 1
ATOM 915 N N . GLY A 1 110 ? -1.233 9.022 -9.993 1.00 90.69 110 GLY A N 1
ATOM 916 C CA . GLY A 1 110 ? -1.090 9.880 -8.817 1.00 90.69 110 GLY A CA 1
ATOM 917 C C . GLY A 1 110 ? -1.906 11.174 -8.923 1.00 90.69 110 GLY A C 1
ATOM 918 O O . GLY A 1 110 ? -2.556 11.569 -7.952 1.00 90.69 110 GLY A O 1
ATOM 919 N N . CYS A 1 111 ? -1.934 11.804 -10.102 1.00 90.31 111 CYS A N 1
ATOM 920 C CA . CYS A 1 111 ? -2.759 12.986 -10.371 1.00 90.31 111 CYS A CA 1
ATOM 921 C C . CYS A 1 111 ? -4.265 12.675 -10.364 1.00 90.31 111 CYS A C 1
ATOM 923 O O . CYS A 1 111 ? -5.032 13.432 -9.775 1.00 90.31 111 CYS A O 1
ATOM 925 N N . ILE A 1 112 ? -4.691 11.565 -10.978 1.00 90.00 112 ILE A N 1
ATOM 926 C CA . ILE A 1 112 ? -6.104 11.144 -11.036 1.00 90.00 112 ILE A CA 1
ATOM 927 C C . ILE A 1 112 ? -6.627 10.775 -9.643 1.00 90.00 112 ILE A C 1
ATOM 929 O O . ILE A 1 112 ? -7.733 11.153 -9.264 1.00 90.00 112 ILE A O 1
ATOM 933 N N . ILE A 1 113 ? -5.826 10.045 -8.868 1.00 90.31 113 ILE A N 1
ATOM 934 C CA . ILE A 1 113 ? -6.185 9.555 -7.537 1.00 90.31 113 ILE A CA 1
ATOM 935 C C . ILE A 1 113 ? -6.103 10.681 -6.487 1.00 90.31 113 ILE A C 1
ATOM 937 O O . ILE A 1 113 ? -6.858 10.680 -5.513 1.00 90.31 113 ILE A O 1
ATOM 941 N N . GLY A 1 114 ? -5.218 11.665 -6.677 1.00 93.12 114 GLY A N 1
ATOM 942 C CA . GLY A 1 114 ? -4.950 12.760 -5.736 1.00 93.12 114 GLY A CA 1
ATOM 943 C C . GLY A 1 114 ? -6.198 13.449 -5.156 1.00 93.12 114 GLY A C 1
ATOM 944 O O . GLY A 1 114 ? -6.318 13.508 -3.928 1.00 93.12 114 GLY A O 1
ATOM 945 N N . PRO A 1 115 ? -7.157 13.917 -5.979 1.00 93.75 115 PRO A N 1
ATOM 946 C CA . PRO A 1 115 ? -8.398 14.523 -5.495 1.00 93.75 115 PRO A CA 1
ATOM 947 C C . PRO A 1 115 ? -9.220 13.601 -4.585 1.00 93.75 115 PRO A C 1
ATOM 949 O O . PRO A 1 115 ? -9.702 14.040 -3.543 1.00 93.75 115 PRO A O 1
ATOM 952 N N . PHE A 1 116 ? -9.332 12.311 -4.918 1.00 94.44 116 PHE A N 1
ATOM 953 C CA . PHE A 1 116 ? -10.065 11.334 -4.103 1.00 94.44 116 PHE A CA 1
ATOM 954 C C . PHE A 1 116 ? -9.408 11.132 -2.742 1.00 94.44 116 PHE A C 1
ATOM 956 O O . PHE A 1 116 ? -10.101 11.075 -1.728 1.00 94.44 116 PHE A O 1
ATOM 963 N N . ARG A 1 117 ? -8.071 11.099 -2.704 1.00 93.88 117 ARG A N 1
ATOM 964 C CA . ARG A 1 117 ? -7.310 11.029 -1.449 1.00 93.88 117 ARG A CA 1
ATOM 965 C C . ARG A 1 117 ? -7.533 12.256 -0.581 1.00 93.88 117 ARG A C 1
ATOM 967 O O . ARG A 1 117 ? -7.684 12.124 0.628 1.00 93.88 117 ARG A O 1
ATOM 974 N N . LEU A 1 118 ? -7.554 13.444 -1.186 1.00 95.06 118 LEU A N 1
ATOM 975 C CA . LEU A 1 118 ? -7.813 14.683 -0.458 1.00 95.06 118 LEU A CA 1
ATOM 976 C C . LEU A 1 118 ? -9.222 14.671 0.142 1.00 95.06 118 LEU A C 1
ATOM 978 O O . LEU A 1 118 ? -9.383 14.946 1.327 1.00 95.06 118 LEU A O 1
ATOM 982 N N . ILE A 1 119 ? -10.231 14.295 -0.647 1.00 96.50 119 ILE A N 1
ATOM 983 C CA . ILE A 1 119 ? -11.617 14.186 -0.174 1.00 96.50 119 ILE A CA 1
ATOM 984 C C . ILE A 1 119 ? -11.724 13.152 0.954 1.00 96.50 119 ILE A C 1
ATOM 986 O O . ILE A 1 119 ? -12.389 13.407 1.957 1.00 96.50 119 ILE A O 1
ATOM 990 N N . GLU A 1 120 ? -11.066 12.000 0.820 1.00 96.50 120 GLU A N 1
ATOM 991 C CA . GLU A 1 120 ? -11.044 10.967 1.855 1.00 96.50 120 GLU A CA 1
ATOM 992 C C . GLU A 1 120 ? -10.392 11.460 3.142 1.00 96.50 120 GLU A C 1
ATOM 994 O O . GLU A 1 120 ? -10.963 11.305 4.221 1.00 96.50 120 GLU A O 1
ATOM 999 N N . HIS A 1 121 ? -9.233 12.107 3.025 1.00 95.38 121 HIS A N 1
ATOM 1000 C CA . HIS A 1 121 ? -8.536 12.694 4.157 1.00 95.38 121 HIS A CA 1
ATOM 1001 C C . HIS A 1 121 ? -9.435 13.705 4.880 1.00 95.38 121 HIS A C 1
ATOM 1003 O O . HIS A 1 121 ? -9.664 13.574 6.078 1.00 95.38 121 HIS A O 1
ATOM 1009 N N . LEU A 1 122 ? -10.049 14.644 4.156 1.00 96.94 122 LEU A N 1
ATOM 1010 C CA . LEU A 1 122 ? -10.941 15.645 4.750 1.00 96.94 122 LEU A CA 1
ATOM 1011 C C . LEU A 1 122 ? -12.171 15.027 5.439 1.00 96.94 122 LEU A C 1
ATOM 1013 O O . LEU A 1 122 ? -12.613 15.531 6.468 1.00 96.94 122 LEU A O 1
ATOM 1017 N N . LYS A 1 123 ? -12.728 13.937 4.897 1.00 96.81 123 LYS A N 1
ATOM 1018 C CA . LYS A 1 123 ? -13.940 13.294 5.437 1.00 96.81 123 LYS A CA 1
ATOM 1019 C C . LYS A 1 123 ? -13.675 12.345 6.604 1.00 96.81 123 LYS A C 1
ATOM 1021 O O . LYS A 1 123 ? -14.502 12.256 7.515 1.00 96.81 123 LYS A O 1
ATOM 1026 N N . PHE A 1 124 ? -12.577 11.595 6.553 1.00 96.62 124 PHE A N 1
ATOM 1027 C CA . PHE A 1 124 ? -12.372 10.428 7.413 1.00 96.62 124 PHE A CA 1
ATOM 1028 C C . PHE A 1 124 ? -11.131 10.509 8.296 1.00 96.62 124 PHE A C 1
ATOM 1030 O O . PHE A 1 124 ? -11.074 9.753 9.260 1.00 96.62 124 PHE A O 1
ATOM 1037 N N . TYR A 1 125 ? -10.175 11.415 8.047 1.00 95.56 125 TYR A N 1
ATOM 1038 C CA . TYR A 1 125 ? -8.910 11.449 8.794 1.00 95.56 125 TYR A CA 1
ATOM 1039 C C . TYR A 1 125 ? -9.117 11.478 10.311 1.00 95.56 125 TYR A C 1
ATOM 1041 O O . TYR A 1 125 ? -8.597 10.615 11.009 1.00 95.56 125 TYR A O 1
ATOM 1049 N N . LYS A 1 126 ? -9.955 12.397 10.808 1.00 96.44 126 LYS A N 1
ATOM 1050 C CA . LYS A 1 126 ? -10.247 12.513 12.244 1.00 96.44 126 LYS A CA 1
ATOM 1051 C C . LYS A 1 126 ? -10.881 11.238 12.815 1.00 96.44 126 LYS A C 1
ATOM 1053 O O . LYS A 1 126 ? -10.466 10.766 13.865 1.00 96.44 126 LYS A O 1
ATOM 1058 N N . LYS A 1 127 ? -11.834 10.637 12.093 1.00 95.50 127 LYS A N 1
ATOM 1059 C CA . LYS A 1 127 ? -12.499 9.388 12.508 1.00 95.50 127 LYS A CA 1
ATOM 1060 C C . LYS A 1 127 ? -11.512 8.220 12.577 1.00 95.50 127 LYS A C 1
ATOM 1062 O O . LYS A 1 127 ? -11.538 7.445 13.528 1.00 95.50 127 LYS A O 1
ATOM 1067 N N . ILE A 1 128 ? -10.622 8.119 11.590 1.00 95.12 128 ILE A N 1
ATOM 1068 C CA . ILE A 1 128 ? -9.555 7.115 11.555 1.00 95.12 128 ILE A CA 1
ATOM 1069 C C . ILE A 1 128 ? -8.593 7.345 12.723 1.00 95.12 128 ILE A C 1
ATOM 1071 O O . ILE A 1 128 ? -8.275 6.413 13.448 1.00 95.12 128 ILE A O 1
ATOM 1075 N N . GLU A 1 129 ? -8.156 8.581 12.959 1.00 94.62 129 GLU A N 1
ATOM 1076 C CA . GLU A 1 129 ? -7.225 8.908 14.041 1.00 94.62 129 GLU A CA 1
ATOM 1077 C C . GLU A 1 129 ? -7.805 8.593 15.431 1.00 94.62 129 GLU A C 1
ATOM 1079 O O . GLU A 1 129 ? -7.097 8.054 16.287 1.00 94.62 129 GLU A O 1
ATOM 1084 N N . GLU A 1 130 ? -9.100 8.844 15.630 1.00 95.19 130 GLU A N 1
ATOM 1085 C CA . GLU A 1 130 ? -9.843 8.541 16.860 1.00 95.19 130 GLU A CA 1
ATOM 1086 C C . GLU A 1 130 ? -10.198 7.050 17.013 1.00 95.19 130 GLU A C 1
ATOM 1088 O O . GLU A 1 130 ? -10.586 6.614 18.101 1.00 95.19 130 GLU A O 1
ATOM 1093 N N . THR A 1 131 ? -10.036 6.244 15.958 1.00 93.19 131 THR A N 1
ATOM 1094 C CA . THR A 1 131 ? -10.334 4.808 15.999 1.00 93.19 131 THR A CA 1
ATOM 1095 C C . THR A 1 131 ? -9.388 4.093 16.963 1.00 93.19 131 THR A C 1
ATOM 1097 O O . THR A 1 131 ? -8.158 4.164 16.855 1.00 93.19 131 THR A O 1
ATOM 1100 N N . LYS A 1 132 ? -9.978 3.383 17.932 1.00 90.69 132 LYS A N 1
ATOM 1101 C CA . LYS A 1 132 ? -9.257 2.571 18.916 1.00 90.69 132 LYS A CA 1
ATOM 1102 C C . LYS A 1 132 ? -9.142 1.137 18.417 1.00 90.69 132 LYS A C 1
ATOM 1104 O O . LYS A 1 132 ? -10.154 0.478 18.198 1.00 90.69 132 LYS A O 1
ATOM 1109 N N . ILE A 1 133 ? -7.912 0.648 18.320 1.00 88.81 133 ILE A N 1
ATOM 1110 C CA . ILE A 1 133 ? -7.619 -0.768 18.091 1.00 88.81 133 ILE A CA 1
ATOM 1111 C C . ILE A 1 133 ? -7.913 -1.503 19.408 1.00 88.81 133 ILE A C 1
ATOM 1113 O O . ILE A 1 133 ? -7.171 -1.339 20.376 1.00 88.81 133 ILE A O 1
ATOM 1117 N N . ARG A 1 134 ? -9.042 -2.224 19.482 1.00 86.25 134 ARG A N 1
ATOM 1118 C CA . ARG A 1 134 ? -9.508 -2.866 20.730 1.00 86.25 134 ARG A CA 1
ATOM 1119 C C . ARG A 1 134 ? -8.727 -4.129 21.078 1.00 86.25 134 ARG A C 1
ATOM 1121 O O . ARG A 1 134 ? -8.489 -4.382 22.255 1.00 86.25 134 ARG A O 1
ATOM 1128 N N . TYR A 1 135 ? -8.330 -4.890 20.063 1.00 85.00 135 TYR A N 1
ATOM 1129 C CA . TYR A 1 135 ? -7.594 -6.142 20.207 1.00 85.00 135 TYR A CA 1
ATOM 1130 C C . TYR A 1 135 ? -6.202 -6.013 19.585 1.00 85.00 135 TYR A C 1
ATOM 1132 O O . TYR A 1 135 ? -6.055 -5.334 18.567 1.00 85.00 135 TYR A O 1
ATOM 1140 N N . PRO A 1 136 ? -5.167 -6.646 20.164 1.00 83.44 136 PRO A N 1
ATOM 1141 C CA . PRO A 1 136 ? -3.847 -6.657 19.548 1.00 83.44 136 PRO A CA 1
ATOM 1142 C C . PRO A 1 136 ? -3.916 -7.315 18.153 1.00 83.44 136 PRO A C 1
ATOM 1144 O O . PRO A 1 136 ? -4.541 -8.370 18.019 1.00 83.44 136 PRO A O 1
ATOM 1147 N N . PRO A 1 137 ? -3.286 -6.730 17.114 1.00 82.69 137 PRO A N 1
ATOM 1148 C CA . PRO A 1 137 ? -3.205 -7.357 15.795 1.00 82.69 137 PRO A CA 1
ATOM 1149 C C . PRO A 1 137 ? -2.515 -8.726 15.852 1.00 82.69 137 PRO A C 1
ATOM 1151 O O . PRO A 1 137 ? -1.570 -8.918 16.621 1.00 82.69 137 PRO A O 1
ATOM 1154 N N . LEU A 1 138 ? -2.956 -9.658 15.008 1.00 83.88 138 LEU A N 1
ATOM 1155 C CA . LEU A 1 138 ? -2.353 -10.973 14.823 1.00 83.88 138 LEU A CA 1
ATOM 1156 C C . LEU A 1 138 ? -1.320 -10.924 13.688 1.00 83.88 138 LEU A C 1
ATOM 1158 O O . LEU A 1 138 ? -1.642 -10.712 12.519 1.00 83.88 138 LEU A O 1
ATOM 1162 N N . PHE A 1 139 ? -0.058 -11.164 14.032 1.00 82.38 139 PHE A N 1
ATOM 1163 C CA . PHE A 1 139 ? 1.048 -11.137 13.082 1.00 82.38 139 PHE A CA 1
ATOM 1164 C C . PHE A 1 139 ? 1.346 -12.550 12.572 1.00 82.38 139 PHE A C 1
ATOM 1166 O O . PHE A 1 139 ? 1.851 -13.385 13.319 1.00 82.38 139 PHE A O 1
ATOM 1173 N N . LEU A 1 140 ? 1.075 -12.807 11.293 1.00 81.81 140 LEU A N 1
ATOM 1174 C CA . LEU A 1 140 ? 1.573 -13.976 10.575 1.00 81.81 140 LEU A CA 1
ATOM 1175 C C . LEU A 1 140 ? 2.997 -13.670 10.105 1.00 81.81 140 LEU A C 1
ATOM 1177 O O . LEU A 1 140 ? 3.229 -12.824 9.240 1.00 81.81 140 LEU A O 1
ATOM 1181 N N . LEU A 1 141 ? 3.963 -14.349 10.716 1.00 81.94 141 LEU A N 1
ATOM 1182 C CA . LEU A 1 141 ? 5.375 -14.257 10.364 1.00 81.94 141 LEU A CA 1
ATOM 1183 C C . LEU A 1 141 ? 5.783 -15.539 9.648 1.00 81.94 141 LEU A C 1
ATOM 1185 O O . LEU A 1 141 ? 5.485 -16.637 10.116 1.00 81.94 141 LEU A O 1
ATOM 1189 N N . GLY A 1 142 ? 6.492 -15.411 8.533 1.00 77.56 142 GLY A N 1
ATOM 1190 C CA . GLY A 1 142 ? 7.024 -16.570 7.832 1.00 77.56 142 GLY A CA 1
ATOM 1191 C C . GLY A 1 142 ? 7.899 -16.190 6.652 1.00 77.56 142 GLY A C 1
ATOM 1192 O O . GLY A 1 142 ? 7.828 -15.077 6.128 1.00 77.56 142 GLY A O 1
ATOM 1193 N N . HIS A 1 143 ? 8.732 -17.138 6.232 1.00 80.31 143 HIS A N 1
ATOM 1194 C CA . HIS A 1 143 ? 9.538 -16.990 5.027 1.00 80.31 143 HIS A CA 1
ATOM 1195 C C . HIS A 1 143 ? 8.645 -17.013 3.779 1.00 80.31 143 HIS A C 1
ATOM 1197 O O . HIS A 1 143 ? 7.556 -17.601 3.778 1.00 80.31 143 HIS A O 1
ATOM 1203 N N . TRP A 1 144 ? 9.116 -16.428 2.680 1.00 76.62 144 TRP A N 1
ATOM 1204 C CA . TRP A 1 144 ? 8.436 -16.531 1.391 1.00 76.62 144 TRP A CA 1
ATOM 1205 C C . TRP A 1 144 ? 8.235 -18.005 1.036 1.00 76.62 144 TRP A C 1
ATOM 1207 O O . TRP A 1 144 ? 9.122 -18.831 1.254 1.00 76.62 144 TRP A O 1
ATOM 1217 N N . ARG A 1 145 ? 7.066 -18.340 0.479 1.00 80.19 145 ARG A N 1
ATOM 1218 C CA . ARG A 1 145 ? 6.709 -19.717 0.081 1.00 80.19 145 ARG A CA 1
ATOM 1219 C C . ARG A 1 145 ? 6.528 -20.716 1.238 1.00 80.19 145 ARG A C 1
ATOM 1221 O O . ARG A 1 145 ? 6.446 -21.908 0.979 1.00 80.19 145 ARG A O 1
ATOM 1228 N N . SER A 1 146 ? 6.386 -20.259 2.484 1.00 85.62 146 SER A N 1
ATOM 1229 C CA . SER A 1 146 ? 6.122 -21.134 3.648 1.00 85.62 146 SER A CA 1
ATOM 1230 C C . SER A 1 146 ? 4.641 -21.489 3.873 1.00 85.62 146 SER A C 1
ATOM 1232 O O . SER A 1 146 ? 4.299 -22.110 4.873 1.00 85.62 146 SER A O 1
ATOM 1234 N N . GLY A 1 147 ? 3.742 -21.098 2.963 1.00 86.44 147 GLY A N 1
ATOM 1235 C CA . GLY A 1 147 ? 2.298 -21.334 3.102 1.00 86.44 147 GLY A CA 1
ATOM 1236 C C . GLY A 1 147 ? 1.548 -20.269 3.911 1.00 86.44 147 GLY A C 1
ATOM 1237 O O . GLY A 1 147 ? 0.352 -20.423 4.151 1.00 86.44 147 GLY A O 1
ATOM 1238 N N . THR A 1 148 ? 2.195 -19.155 4.274 1.00 86.19 148 THR A N 1
ATOM 1239 C CA . THR A 1 148 ? 1.552 -18.023 4.972 1.00 86.19 148 THR A CA 1
ATOM 1240 C C . THR A 1 148 ? 0.347 -17.463 4.221 1.00 86.19 148 THR A C 1
ATOM 1242 O O . THR A 1 148 ? -0.648 -17.132 4.854 1.00 86.19 148 THR A O 1
ATOM 1245 N N . THR A 1 149 ? 0.378 -17.421 2.885 1.00 87.12 149 THR A N 1
ATOM 1246 C CA . THR A 1 149 ? -0.779 -16.996 2.079 1.00 87.12 149 THR A CA 1
ATOM 1247 C C . THR A 1 149 ? -1.987 -17.912 2.267 1.00 87.12 149 THR A C 1
ATOM 1249 O O . THR A 1 149 ? -3.109 -17.430 2.385 1.00 87.12 149 THR A O 1
ATOM 1252 N N . TYR A 1 150 ? -1.772 -19.230 2.331 1.00 89.56 150 TYR A N 1
ATOM 1253 C CA . TYR A 1 150 ? -2.857 -20.185 2.563 1.00 89.56 150 TYR A CA 1
ATOM 1254 C C . TYR A 1 150 ? -3.473 -19.984 3.951 1.00 89.56 150 TYR A C 1
ATOM 1256 O O . TYR A 1 150 ? -4.691 -19.890 4.078 1.00 89.56 150 TYR A O 1
ATOM 1264 N N . LEU A 1 151 ? -2.629 -19.828 4.977 1.00 89.62 151 LEU A N 1
ATOM 1265 C CA . LEU A 1 151 ? -3.085 -19.537 6.335 1.00 89.62 151 LEU A CA 1
ATOM 1266 C C . LEU A 1 151 ? -3.831 -18.195 6.422 1.00 89.62 151 LEU A C 1
ATOM 1268 O O . LEU A 1 151 ? -4.865 -18.118 7.078 1.00 89.62 151 LEU A O 1
ATOM 1272 N N . HIS A 1 152 ? -3.350 -17.156 5.735 1.00 88.44 152 HIS A N 1
ATOM 1273 C CA . HIS A 1 152 ? -4.002 -15.846 5.701 1.00 88.44 152 HIS A CA 1
ATOM 1274 C C . HIS A 1 152 ? -5.400 -15.924 5.079 1.00 88.44 152 HIS A C 1
ATOM 1276 O O . HIS A 1 152 ? -6.352 -15.425 5.673 1.00 88.44 152 HIS A O 1
ATOM 1282 N N . ASN A 1 153 ? -5.535 -16.627 3.950 1.00 90.06 153 ASN A N 1
ATOM 1283 C CA . ASN A 1 153 ? -6.825 -16.865 3.297 1.00 90.06 153 ASN A CA 1
ATOM 1284 C C . ASN A 1 153 ? -7.793 -17.690 4.154 1.00 90.06 153 ASN A C 1
ATOM 1286 O O . ASN A 1 153 ? -9.002 -17.491 4.065 1.00 90.06 153 ASN A O 1
ATOM 1290 N N . LEU A 1 154 ? -7.284 -18.631 4.957 1.00 91.25 154 LEU A N 1
ATOM 1291 C CA . LEU A 1 154 ? -8.107 -19.431 5.864 1.00 91.25 154 LEU A CA 1
ATOM 1292 C C . LEU A 1 154 ? -8.638 -18.577 7.020 1.00 91.25 154 LEU A C 1
ATOM 1294 O O . LEU A 1 154 ? -9.834 -18.595 7.301 1.00 91.25 154 LEU A O 1
ATOM 1298 N N . LEU A 1 155 ? -7.759 -17.805 7.665 1.00 89.94 155 LEU A N 1
ATOM 1299 C CA . LEU A 1 155 ? -8.129 -16.948 8.793 1.00 89.94 155 LEU A CA 1
ATOM 1300 C C . LEU A 1 155 ? -9.069 -15.815 8.368 1.00 89.94 155 LEU A C 1
ATOM 1302 O O . LEU A 1 155 ? -9.961 -15.451 9.125 1.00 89.94 155 LEU A O 1
ATOM 1306 N N . SER A 1 156 ? -8.930 -15.304 7.142 1.00 89.06 156 SER A N 1
ATOM 1307 C CA . SER A 1 156 ? -9.798 -14.247 6.615 1.00 89.06 156 SER A CA 1
ATOM 1308 C C . SER A 1 156 ? -11.250 -14.678 6.382 1.00 89.06 156 SER A C 1
ATOM 1310 O O . SER A 1 156 ? -12.095 -13.825 6.123 1.00 89.06 156 SER A O 1
ATOM 1312 N N . GLN A 1 157 ? -11.557 -15.982 6.413 1.00 89.69 157 GLN A N 1
ATOM 1313 C CA . GLN A 1 157 ? -12.940 -16.468 6.307 1.00 89.69 157 GLN A CA 1
ATOM 1314 C C . GLN A 1 157 ? -13.731 -16.250 7.599 1.00 89.69 157 GLN A C 1
ATOM 1316 O O . GLN A 1 157 ? -14.964 -16.247 7.584 1.00 89.69 157 GLN A O 1
ATOM 1321 N N . ASP A 1 158 ? -13.036 -16.096 8.723 1.00 90.06 158 ASP A N 1
ATOM 1322 C CA . ASP A 1 158 ? -13.664 -15.876 10.010 1.00 90.06 158 ASP A CA 1
ATOM 1323 C C . ASP A 1 158 ? -13.892 -14.376 10.235 1.00 90.06 158 ASP A C 1
ATOM 1325 O O . ASP A 1 158 ? -12.971 -13.562 10.203 1.00 90.06 158 ASP A O 1
ATOM 1329 N N . LYS A 1 159 ? -15.156 -14.018 10.480 1.00 86.62 159 LYS A N 1
ATOM 1330 C CA . LYS A 1 159 ? -15.631 -12.635 10.626 1.00 86.62 159 LYS A CA 1
ATOM 1331 C C . LYS A 1 159 ? -15.043 -11.909 11.837 1.00 86.62 159 LYS A C 1
ATOM 1333 O O . LYS A 1 159 ? -15.215 -10.699 11.943 1.00 86.62 159 LYS A O 1
ATOM 1338 N N . GLN A 1 160 ? -14.383 -12.623 12.751 1.00 86.81 160 GLN A N 1
ATOM 1339 C CA . GLN A 1 160 ? -13.625 -11.998 13.834 1.00 86.81 160 GLN A CA 1
ATOM 1340 C C . GLN A 1 160 ? -12.302 -11.375 13.357 1.00 86.81 160 GLN A C 1
ATOM 1342 O O . GLN A 1 160 ? -11.673 -10.648 14.128 1.00 86.81 160 GLN A O 1
ATOM 1347 N N . PHE A 1 161 ? -11.868 -11.663 12.122 1.00 87.38 161 PHE A N 1
ATOM 1348 C CA . PHE A 1 161 ? -10.649 -11.126 11.527 1.00 87.38 161 PHE A CA 1
ATOM 1349 C C . PHE A 1 161 ? -10.917 -10.130 10.403 1.00 87.38 161 PHE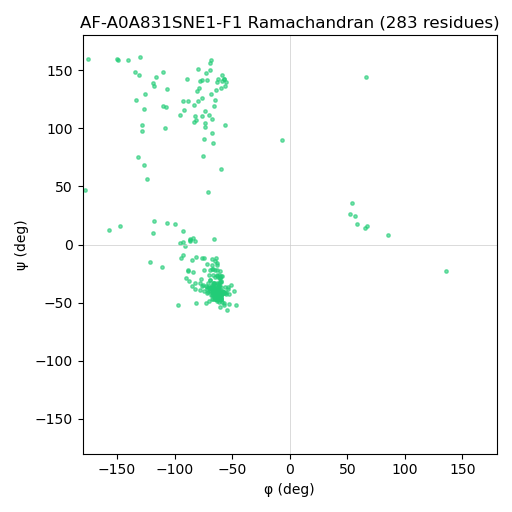 A C 1
ATOM 1351 O O . PHE A 1 161 ? -11.887 -10.206 9.656 1.00 87.38 161 PHE A O 1
ATOM 1358 N N . GLY A 1 162 ? -9.995 -9.184 10.306 1.00 88.88 162 GLY A N 1
ATOM 1359 C CA . GLY A 1 162 ? -9.993 -8.079 9.370 1.00 88.88 162 GLY A CA 1
ATOM 1360 C C . GLY A 1 162 ? -8.629 -8.059 8.735 1.00 88.88 162 GLY A C 1
ATOM 1361 O O . GLY A 1 162 ? -7.622 -8.428 9.348 1.00 88.88 162 GLY A O 1
ATOM 1362 N N . PHE A 1 163 ? -8.598 -7.685 7.473 1.00 90.25 163 PHE A N 1
ATOM 1363 C CA . PHE A 1 163 ? -7.420 -7.859 6.650 1.00 90.25 163 PHE A CA 1
ATOM 1364 C C . PHE A 1 163 ? -7.367 -6.766 5.595 1.00 90.25 163 PHE A C 1
ATOM 1366 O O . PHE A 1 163 ? -8.380 -6.160 5.240 1.00 90.25 163 PHE A O 1
ATOM 1373 N N . PHE A 1 164 ? -6.172 -6.541 5.064 1.00 90.69 164 PHE A N 1
ATOM 1374 C CA . PHE A 1 164 ? -6.018 -5.721 3.876 1.00 90.69 164 PHE A CA 1
ATOM 1375 C C . PHE A 1 164 ? -6.514 -6.519 2.679 1.00 90.69 164 PHE A C 1
ATOM 1377 O O . PHE A 1 164 ? -5.933 -7.546 2.332 1.00 90.69 164 PHE A O 1
ATOM 1384 N N . SER A 1 165 ? -7.589 -6.063 2.042 1.00 93.38 165 SER A N 1
ATOM 1385 C CA . SER A 1 165 ? -7.953 -6.584 0.726 1.00 93.38 165 SER A CA 1
ATOM 1386 C C . SER A 1 165 ? -6.914 -6.134 -0.305 1.00 93.38 165 SER A C 1
ATOM 1388 O O . SER A 1 165 ? -6.228 -5.122 -0.115 1.00 93.38 165 SER A O 1
ATOM 1390 N N . THR A 1 166 ? -6.816 -6.834 -1.435 1.00 92.50 166 THR A N 1
ATOM 1391 C CA . THR A 1 166 ? -5.956 -6.404 -2.550 1.00 92.50 166 THR A CA 1
ATOM 1392 C C . THR A 1 166 ? -6.265 -4.963 -2.972 1.00 92.50 166 THR A C 1
ATOM 1394 O O . THR A 1 166 ? -5.351 -4.189 -3.261 1.00 92.50 166 THR A O 1
ATOM 1397 N N . TYR A 1 167 ? -7.538 -4.555 -2.942 1.00 93.88 167 TYR A N 1
ATOM 1398 C CA . TYR A 1 1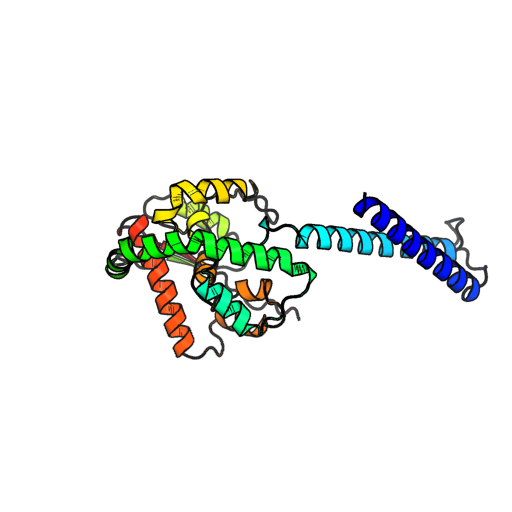67 ? -7.926 -3.176 -3.223 1.00 93.88 167 TYR A CA 1
ATOM 1399 C C . TYR A 1 167 ? -7.369 -2.175 -2.203 1.00 93.88 167 TYR A C 1
ATOM 1401 O O . TYR A 1 167 ? -6.802 -1.153 -2.601 1.00 93.88 167 TYR A O 1
ATOM 1409 N N . HIS A 1 168 ? -7.483 -2.459 -0.901 1.00 94.06 168 HIS A N 1
ATOM 1410 C CA . HIS A 1 168 ? -6.972 -1.554 0.136 1.00 94.06 168 HIS A CA 1
ATOM 1411 C C . HIS A 1 168 ? -5.447 -1.468 0.102 1.00 94.06 168 HIS A C 1
ATOM 1413 O O . HIS A 1 168 ? -4.886 -0.383 0.267 1.00 94.06 168 HIS A O 1
ATOM 1419 N N . ALA A 1 169 ? -4.789 -2.598 -0.167 1.00 91.75 169 ALA A N 1
ATOM 1420 C CA . ALA A 1 169 ? -3.346 -2.692 -0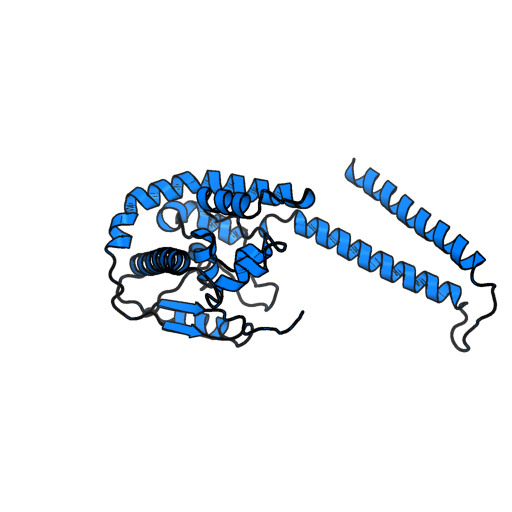.312 1.00 91.75 169 ALA A CA 1
ATOM 1421 C C . ALA A 1 169 ? -2.833 -1.835 -1.480 1.00 91.75 169 ALA A C 1
ATOM 1423 O O . ALA A 1 169 ? -1.826 -1.142 -1.348 1.00 91.75 169 ALA A O 1
ATOM 1424 N N . PHE A 1 170 ? -3.538 -1.844 -2.615 1.00 91.69 170 PHE A N 1
ATOM 1425 C CA . PHE A 1 170 ? -3.111 -1.124 -3.816 1.00 91.69 170 PHE A CA 1
ATOM 1426 C C . PHE A 1 170 ? -3.485 0.359 -3.788 1.00 91.69 170 PHE A C 1
ATOM 1428 O O . PHE A 1 170 ? -2.741 1.179 -4.318 1.00 91.69 170 PHE A O 1
ATOM 1435 N N . LEU A 1 171 ? -4.608 0.738 -3.170 1.00 93.31 171 LEU A N 1
ATOM 1436 C CA . LEU A 1 171 ? -5.079 2.129 -3.116 1.00 93.31 171 LEU A CA 1
ATOM 1437 C C . LEU A 1 171 ? -5.306 2.625 -1.677 1.00 93.31 171 LEU A C 1
ATOM 1439 O O . LEU A 1 171 ? -6.369 3.171 -1.353 1.00 93.31 171 LEU A O 1
ATOM 1443 N N . PRO A 1 172 ? -4.277 2.558 -0.809 1.00 93.50 172 PRO A N 1
ATOM 1444 C CA . PRO A 1 172 ? -4.399 2.809 0.629 1.00 93.50 172 PRO A CA 1
ATOM 1445 C C . PRO A 1 172 ? -4.782 4.248 0.982 1.00 93.50 172 PRO A C 1
ATOM 1447 O O . PRO A 1 172 ? -5.143 4.534 2.119 1.00 93.50 172 PRO A O 1
ATOM 1450 N N . GLY A 1 173 ? -4.689 5.188 0.039 1.00 92.19 173 GLY A N 1
ATOM 1451 C CA . GLY A 1 173 ? -4.997 6.598 0.275 1.00 92.19 173 GLY A CA 1
ATOM 1452 C C . GLY A 1 173 ? -6.418 7.038 -0.076 1.00 92.19 173 GLY A C 1
ATOM 1453 O O . GLY A 1 173 ? -6.747 8.180 0.228 1.00 92.19 173 GLY A O 1
ATOM 1454 N N . CYS A 1 174 ? -7.200 6.211 -0.777 1.00 92.88 174 CYS A N 1
ATOM 1455 C CA . CYS A 1 174 ? -8.517 6.617 -1.293 1.00 92.88 174 CYS A CA 1
ATOM 1456 C C . CYS A 1 174 ? -9.554 5.488 -1.359 1.00 92.88 174 CYS A C 1
ATOM 1458 O O . CYS A 1 174 ? -10.546 5.625 -2.074 1.00 92.88 174 CYS A O 1
ATOM 1460 N N . PHE A 1 175 ? -9.328 4.359 -0.685 1.00 92.12 175 PHE A N 1
ATOM 1461 C CA . PHE A 1 175 ? -10.190 3.192 -0.857 1.00 92.12 175 PHE A CA 1
ATOM 1462 C C . PHE A 1 175 ? -11.624 3.359 -0.328 1.00 92.12 175 PHE A C 1
ATOM 1464 O O . PHE A 1 175 ? -12.477 2.596 -0.744 1.00 92.12 175 PHE A O 1
ATOM 1471 N N . PHE A 1 176 ? -11.941 4.332 0.535 1.00 94.06 176 PHE A N 1
ATOM 1472 C CA . PHE A 1 176 ? -13.330 4.584 0.945 1.00 94.06 176 PHE A CA 1
ATOM 1473 C C . PHE A 1 176 ? -14.067 5.422 -0.097 1.00 94.06 176 PHE A C 1
ATOM 1475 O O . PHE A 1 176 ? -15.172 5.099 -0.521 1.00 94.06 176 PHE A O 1
ATOM 1482 N N . VAL A 1 177 ? -13.468 6.543 -0.507 1.00 94.69 177 VAL A N 1
ATOM 1483 C CA . VAL A 1 177 ? -14.124 7.488 -1.430 1.00 94.69 177 VAL A CA 1
ATOM 1484 C C . VAL A 1 177 ? -14.073 6.983 -2.870 1.00 94.69 177 VAL A C 1
ATOM 1486 O O . VAL A 1 177 ? -14.977 7.247 -3.661 1.00 94.69 177 VAL A O 1
ATOM 1489 N N . GLY A 1 178 ? -13.005 6.274 -3.216 1.00 91.56 178 GLY A N 1
ATOM 1490 C CA . GLY A 1 178 ? -12.721 5.791 -4.556 1.00 91.56 178 GLY A CA 1
ATOM 1491 C C . GLY A 1 178 ? -13.265 4.400 -4.868 1.00 91.56 178 GLY A C 1
ATOM 1492 O O . GLY A 1 178 ? -13.073 3.955 -5.998 1.00 91.56 178 GLY A O 1
ATOM 1493 N N . GLU A 1 179 ? -13.922 3.714 -3.924 1.00 93.56 179 GLU A N 1
ATOM 1494 C CA . GLU A 1 179 ? -14.267 2.290 -4.056 1.00 93.56 179 GLU A CA 1
ATOM 1495 C C . GLU A 1 179 ? -15.047 1.990 -5.338 1.00 93.56 179 GLU A C 1
ATOM 1497 O O . GLU A 1 179 ? -14.590 1.233 -6.193 1.00 93.56 179 GLU A O 1
ATOM 1502 N N . ASN A 1 180 ? -16.179 2.668 -5.526 1.00 92.50 180 ASN A N 1
ATOM 1503 C CA . ASN A 1 180 ? -17.085 2.423 -6.651 1.00 92.50 180 ASN A CA 1
ATOM 1504 C C . ASN A 1 180 ? -16.463 2.713 -8.026 1.00 92.50 180 ASN A C 1
ATOM 1506 O O . ASN A 1 180 ? -16.944 2.204 -9.035 1.00 92.50 180 ASN A O 1
ATOM 1510 N N . ILE A 1 181 ? -15.412 3.534 -8.077 1.00 91.19 181 ILE A N 1
ATOM 1511 C CA . ILE A 1 181 ? -14.761 3.959 -9.323 1.00 91.19 181 ILE A CA 1
ATOM 1512 C C . ILE A 1 181 ? -13.531 3.094 -9.590 1.00 91.19 181 ILE A C 1
ATOM 1514 O O . ILE A 1 181 ? -13.381 2.542 -10.677 1.00 91.19 181 ILE A O 1
ATOM 1518 N N . PHE A 1 182 ? -12.637 2.964 -8.609 1.00 90.25 182 PHE A N 1
ATOM 1519 C CA . PHE A 1 182 ? -11.337 2.334 -8.815 1.00 90.25 182 PHE A CA 1
ATOM 1520 C C . PHE A 1 182 ? -11.347 0.829 -8.569 1.00 90.25 182 PHE A C 1
ATOM 1522 O O . PHE A 1 182 ? -10.574 0.129 -9.214 1.00 90.25 182 PHE A O 1
ATOM 1529 N N . LYS A 1 183 ? -12.211 0.292 -7.699 1.00 92.75 183 LYS A N 1
ATOM 1530 C CA . LYS A 1 183 ? -12.238 -1.154 -7.418 1.00 92.75 183 LYS A CA 1
ATOM 1531 C C . LYS A 1 183 ? -12.531 -1.995 -8.672 1.00 92.75 183 LYS A C 1
ATOM 1533 O O . LYS A 1 183 ? -11.796 -2.957 -8.902 1.00 92.75 183 LYS A O 1
ATOM 1538 N N . PRO A 1 184 ? -13.488 -1.631 -9.555 1.00 89.88 184 PRO A N 1
ATOM 1539 C CA . PRO A 1 184 ? -13.679 -2.331 -10.829 1.00 89.88 184 PRO A CA 1
ATOM 1540 C C . PRO A 1 184 ? -12.468 -2.234 -11.769 1.00 89.88 184 PRO A C 1
ATOM 1542 O O . PRO A 1 184 ? -12.136 -3.209 -12.440 1.00 89.88 184 PRO A O 1
ATOM 1545 N N . ILE A 1 185 ? -11.785 -1.083 -11.794 1.00 89.00 185 ILE A N 1
ATOM 1546 C CA . ILE A 1 185 ? -10.591 -0.859 -12.625 1.00 89.00 185 ILE A CA 1
ATOM 1547 C C . ILE A 1 185 ? -9.438 -1.740 -12.141 1.00 89.00 185 ILE A C 1
ATOM 1549 O O . ILE A 1 185 ? -8.808 -2.425 -12.947 1.00 89.00 185 ILE A O 1
ATOM 1553 N N . VAL A 1 186 ? -9.195 -1.774 -10.825 1.00 88.75 186 VAL A N 1
ATOM 1554 C CA . VAL A 1 186 ? -8.183 -2.653 -10.232 1.00 88.75 186 VAL A CA 1
ATOM 1555 C C . VAL A 1 186 ? -8.528 -4.106 -10.546 1.00 88.75 186 VAL A C 1
ATOM 1557 O O . VAL A 1 186 ? -7.675 -4.804 -11.086 1.00 88.75 186 VAL A O 1
ATOM 1560 N N . ARG A 1 187 ? -9.780 -4.545 -10.349 1.00 90.88 187 ARG A N 1
ATOM 1561 C CA . ARG A 1 187 ? -10.212 -5.919 -10.669 1.00 90.88 187 ARG A CA 1
ATOM 1562 C C . ARG A 1 187 ? -9.931 -6.293 -12.125 1.00 90.88 187 ARG A C 1
ATOM 1564 O O . ARG A 1 187 ? -9.426 -7.377 -12.382 1.00 90.88 187 ARG A O 1
ATOM 1571 N N . ALA A 1 188 ? -10.191 -5.390 -13.070 1.00 87.25 188 ALA A N 1
ATOM 1572 C CA . ALA A 1 188 ? -9.901 -5.617 -14.488 1.00 87.25 188 ALA A CA 1
ATOM 1573 C C . ALA A 1 188 ? -8.395 -5.648 -14.821 1.00 87.25 188 ALA A C 1
ATOM 1575 O O . ALA A 1 188 ? -7.997 -6.189 -15.856 1.00 87.25 188 ALA A O 1
ATOM 1576 N N . SER A 1 189 ? -7.549 -5.049 -13.978 1.00 85.44 189 SER A N 1
ATOM 1577 C CA . SER A 1 189 ? -6.094 -5.056 -14.156 1.00 85.44 189 SER A CA 1
ATOM 1578 C C . SER A 1 189 ? -5.417 -6.311 -13.596 1.00 85.44 189 SER A C 1
ATOM 1580 O O . SER A 1 189 ? -4.336 -6.668 -14.067 1.00 85.44 189 SER A O 1
ATOM 1582 N N . LEU A 1 190 ? -6.054 -6.984 -12.631 1.00 85.88 190 LEU A N 1
ATOM 1583 C CA . LEU A 1 190 ? -5.520 -8.171 -11.972 1.00 85.88 190 LEU A CA 1
ATOM 1584 C C . LEU A 1 190 ? -5.631 -9.420 -12.864 1.00 85.88 190 LEU A C 1
ATOM 1586 O O . LEU A 1 190 ? -6.642 -9.611 -13.548 1.00 85.88 190 LEU A O 1
ATOM 1590 N N . PRO A 1 191 ? -4.622 -10.310 -12.857 1.00 86.38 191 PRO A N 1
ATOM 1591 C CA . PRO A 1 191 ? -4.799 -11.653 -13.389 1.00 86.38 191 PRO A CA 1
ATOM 1592 C C . PRO A 1 191 ? -5.737 -12.448 -12.469 1.00 86.38 191 PRO A C 1
ATOM 1594 O O . PRO A 1 191 ? -5.741 -12.234 -11.262 1.00 86.38 191 PRO A O 1
ATOM 1597 N N . LYS A 1 192 ? -6.495 -13.412 -13.014 1.00 86.56 192 LYS A N 1
ATOM 1598 C CA . LYS A 1 192 ? -7.370 -14.279 -12.193 1.00 86.56 192 LYS A CA 1
ATOM 1599 C C . LYS A 1 192 ? -6.591 -15.084 -11.148 1.00 86.56 192 LYS A C 1
ATOM 1601 O O . LYS A 1 192 ? -7.111 -15.385 -10.081 1.00 86.56 192 LYS A O 1
ATOM 1606 N N . LYS A 1 193 ? -5.358 -15.451 -11.493 1.00 88.06 193 LYS A N 1
ATOM 1607 C CA . LYS A 1 193 ? -4.448 -16.222 -10.655 1.00 88.06 193 LYS A CA 1
ATOM 1608 C C . LYS A 1 193 ? -3.063 -15.606 -10.666 1.00 88.06 193 LYS A C 1
ATOM 1610 O O . LYS A 1 193 ? -2.628 -15.033 -11.669 1.00 88.06 193 LYS A O 1
ATOM 1615 N N . ARG A 1 194 ? -2.362 -15.747 -9.549 1.00 80.62 194 ARG A N 1
ATOM 1616 C CA . ARG A 1 194 ? -0.999 -15.257 -9.380 1.00 80.62 194 ARG A CA 1
ATOM 1617 C C . ARG A 1 194 ? -0.021 -16.048 -10.263 1.00 80.62 194 ARG A C 1
ATOM 1619 O O . ARG A 1 194 ? -0.009 -17.276 -10.206 1.00 80.62 194 ARG A O 1
ATOM 1626 N N . PRO A 1 195 ? 0.839 -15.376 -11.052 1.00 75.56 195 PRO A N 1
ATOM 1627 C CA . PRO A 1 195 ? 1.704 -16.045 -12.029 1.00 75.56 195 PRO A CA 1
ATOM 1628 C C . PRO A 1 195 ? 2.776 -16.940 -11.395 1.00 75.56 195 PRO A C 1
ATOM 1630 O O . PRO A 1 195 ? 3.323 -17.806 -12.067 1.00 75.56 195 PRO A O 1
ATOM 1633 N N . MET A 1 196 ? 3.106 -16.711 -10.123 1.00 76.06 196 MET A N 1
ATOM 1634 C CA . MET A 1 196 ? 4.164 -17.426 -9.412 1.00 76.06 196 MET A CA 1
ATOM 1635 C C . MET A 1 196 ? 3.697 -18.720 -8.734 1.00 76.06 196 MET A C 1
ATOM 1637 O O . MET A 1 196 ? 4.538 -19.560 -8.425 1.00 76.06 196 MET A O 1
ATOM 1641 N N . ASP A 1 197 ? 2.402 -18.872 -8.435 1.00 81.75 197 ASP A N 1
ATOM 1642 C CA . ASP A 1 197 ? 1.921 -19.991 -7.613 1.00 81.75 197 ASP A CA 1
ATOM 1643 C C . ASP A 1 197 ? 0.447 -20.385 -7.783 1.00 81.75 197 ASP A C 1
ATOM 1645 O O . ASP A 1 197 ? -0.057 -21.156 -6.970 1.00 81.75 197 ASP A O 1
ATOM 1649 N N . ASP A 1 198 ? -0.228 -19.888 -8.822 1.00 85.31 198 ASP A N 1
ATOM 1650 C CA . ASP A 1 198 ? -1.587 -20.290 -9.219 1.00 85.31 198 ASP A CA 1
ATOM 1651 C C . ASP A 1 198 ? -2.675 -20.087 -8.142 1.00 85.31 198 ASP A C 1
ATOM 1653 O O . ASP A 1 198 ? -3.769 -20.642 -8.230 1.00 85.31 198 ASP A O 1
ATOM 1657 N N . VAL A 1 199 ? -2.398 -19.263 -7.128 1.00 87.06 199 VAL A N 1
ATOM 1658 C CA . VAL A 1 199 ? -3.385 -18.869 -6.114 1.00 87.06 199 VAL A CA 1
ATOM 1659 C C . VAL A 1 199 ? -4.314 -17.802 -6.687 1.00 87.06 199 VAL A C 1
ATOM 1661 O O . VAL A 1 199 ? -3.856 -16.889 -7.383 1.00 87.06 199 VAL A O 1
ATOM 1664 N N . ASP A 1 200 ? -5.602 -17.899 -6.362 1.00 89.12 200 ASP A N 1
ATOM 1665 C CA . ASP A 1 200 ? -6.620 -16.939 -6.790 1.00 89.12 200 ASP A CA 1
ATOM 1666 C C . ASP A 1 200 ? -6.283 -15.510 -6.346 1.00 89.12 200 ASP A C 1
ATOM 1668 O O . ASP A 1 200 ? -5.756 -15.274 -5.255 1.00 89.12 200 ASP A O 1
ATOM 1672 N N . MET A 1 201 ? -6.586 -14.551 -7.219 1.00 88.44 201 MET A N 1
ATOM 1673 C CA . MET A 1 201 ? -6.363 -13.132 -6.978 1.00 88.44 201 MET A CA 1
ATOM 1674 C C . MET A 1 201 ? -7.612 -12.342 -7.365 1.00 88.44 201 MET A C 1
ATOM 1676 O O . MET A 1 201 ? -8.089 -12.418 -8.495 1.00 88.44 201 MET A O 1
ATOM 1680 N N . ASP A 1 202 ? -8.131 -11.566 -6.421 1.00 93.31 202 ASP A N 1
ATOM 1681 C CA . ASP A 1 202 ? -9.248 -10.649 -6.621 1.00 93.31 202 ASP A CA 1
ATOM 1682 C C . ASP A 1 202 ? -9.084 -9.452 -5.679 1.00 93.31 202 ASP A C 1
ATOM 1684 O O . ASP A 1 202 ? -8.382 -9.520 -4.669 1.00 93.31 202 ASP A O 1
ATOM 1688 N N . VAL A 1 203 ? -9.736 -8.344 -6.015 1.00 93.56 203 VAL A N 1
ATOM 1689 C CA . VAL A 1 203 ? -9.721 -7.107 -5.229 1.00 93.56 203 VAL A CA 1
ATOM 1690 C C . VAL A 1 203 ? -10.230 -7.277 -3.801 1.00 93.56 203 VAL A C 1
ATOM 1692 O O . VAL A 1 203 ? -9.797 -6.517 -2.940 1.00 93.56 203 VAL A O 1
ATOM 1695 N N . ASP A 1 204 ? -11.109 -8.251 -3.557 1.00 94.25 204 ASP A N 1
ATOM 1696 C CA . ASP A 1 204 ? -11.691 -8.535 -2.242 1.00 94.25 204 ASP A CA 1
ATOM 1697 C C . ASP A 1 204 ? -10.911 -9.593 -1.442 1.00 94.25 204 ASP A C 1
ATOM 1699 O O . ASP A 1 204 ? -11.171 -9.778 -0.254 1.00 94.25 204 ASP A O 1
ATOM 1703 N N . LEU A 1 205 ? -9.934 -10.270 -2.060 1.00 92.88 205 LEU A N 1
ATOM 1704 C CA . LEU A 1 205 ? -9.125 -11.284 -1.383 1.00 92.88 205 LEU A CA 1
ATOM 1705 C C . LEU A 1 205 ? -8.006 -10.660 -0.531 1.00 92.88 205 LEU A C 1
ATOM 1707 O O . LEU A 1 205 ? -7.512 -9.577 -0.880 1.00 92.88 205 LEU A O 1
ATOM 1711 N N . PRO A 1 206 ? -7.584 -11.339 0.556 1.00 91.50 206 PRO A N 1
ATOM 1712 C CA . PRO A 1 206 ? -6.518 -10.868 1.433 1.00 91.50 206 PRO A CA 1
ATOM 1713 C C . PRO A 1 206 ? -5.196 -10.656 0.706 1.00 91.50 206 PRO A C 1
ATOM 1715 O O . PRO A 1 206 ? -4.786 -11.461 -0.130 1.00 91.50 206 PRO A O 1
ATOM 1718 N N . GLN A 1 207 ? -4.503 -9.587 1.082 1.00 89.00 207 GLN A N 1
ATOM 1719 C CA . GLN A 1 207 ? -3.227 -9.189 0.517 1.00 89.00 207 GLN A CA 1
ATOM 1720 C C . GLN A 1 207 ? -2.278 -8.677 1.599 1.00 89.00 207 GLN A C 1
ATOM 1722 O O . GLN A 1 207 ? -2.685 -8.275 2.686 1.00 89.00 207 GLN A O 1
ATOM 1727 N N . GLU A 1 208 ? -0.989 -8.712 1.289 1.00 86.00 208 GLU A N 1
ATOM 1728 C CA . GLU A 1 208 ? 0.071 -8.195 2.151 1.00 86.00 208 GLU A CA 1
ATOM 1729 C C . GLU A 1 208 ? -0.041 -6.677 2.342 1.00 86.00 208 GLU A C 1
ATOM 1731 O O . GLU A 1 208 ? -0.154 -5.909 1.380 1.00 86.00 208 GLU A O 1
ATOM 1736 N N . GLU A 1 209 ? 0.064 -6.229 3.591 1.00 86.19 209 GLU A N 1
ATOM 1737 C CA . GLU A 1 209 ? -0.065 -4.817 3.947 1.00 86.19 209 GLU A CA 1
ATOM 1738 C C . GLU A 1 209 ? 1.132 -3.963 3.513 1.00 86.19 209 GLU A C 1
ATOM 1740 O O . GLU A 1 209 ? 1.033 -2.738 3.433 1.00 86.19 209 GLU A O 1
ATOM 1745 N N . GLU A 1 210 ? 2.266 -4.586 3.193 1.00 86.56 210 GLU A N 1
ATOM 1746 C CA . GLU A 1 210 ? 3.474 -3.878 2.767 1.00 86.56 210 GLU A CA 1
ATOM 1747 C C . GLU A 1 210 ? 3.239 -3.047 1.489 1.00 86.56 210 GLU A C 1
ATOM 1749 O O . GLU A 1 210 ? 3.795 -1.956 1.343 1.00 86.56 210 GLU A O 1
ATOM 1754 N N . TYR A 1 211 ? 2.341 -3.484 0.597 1.00 87.62 211 TYR A N 1
ATOM 1755 C CA . TYR A 1 211 ? 1.912 -2.667 -0.544 1.00 87.62 211 TYR A CA 1
ATOM 1756 C C . TYR A 1 211 ? 1.246 -1.359 -0.092 1.00 87.62 211 TYR A C 1
ATOM 1758 O O . TYR A 1 211 ? 1.554 -0.290 -0.628 1.00 87.62 211 TYR A O 1
ATOM 1766 N N . ALA A 1 212 ? 0.400 -1.413 0.943 1.00 91.50 212 ALA A N 1
ATOM 1767 C CA . ALA A 1 212 ? -0.225 -0.220 1.509 1.00 91.50 212 ALA A CA 1
ATOM 1768 C C . ALA A 1 212 ? 0.818 0.710 2.147 1.00 91.50 212 ALA A C 1
ATOM 1770 O O . ALA A 1 212 ? 0.757 1.934 1.982 1.00 91.50 212 ALA A O 1
ATOM 1771 N N . VAL A 1 213 ? 1.804 0.131 2.840 1.00 90.81 213 VAL A N 1
ATOM 1772 C CA . VAL A 1 213 ? 2.934 0.868 3.422 1.00 90.81 213 VAL A CA 1
ATOM 1773 C C . VAL A 1 213 ? 3.726 1.589 2.331 1.00 90.81 213 VAL A C 1
ATOM 1775 O O . VAL A 1 213 ? 4.008 2.779 2.487 1.00 90.81 213 VAL A O 1
ATOM 1778 N N . GLY A 1 214 ? 4.033 0.937 1.206 1.00 90.81 214 GLY A N 1
ATOM 1779 C CA . GLY A 1 214 ? 4.686 1.573 0.052 1.00 90.81 214 GLY A CA 1
ATOM 1780 C C . GLY A 1 214 ? 3.822 2.642 -0.628 1.00 90.81 214 GLY A C 1
ATOM 1781 O O . GLY A 1 214 ? 4.310 3.692 -1.045 1.00 90.81 214 GLY A O 1
ATOM 1782 N N . GLY A 1 215 ? 2.503 2.449 -0.653 1.00 91.94 215 GLY A N 1
ATOM 1783 C CA . GLY A 1 215 ? 1.558 3.433 -1.186 1.00 91.94 215 GLY A CA 1
ATOM 1784 C C . GLY A 1 215 ? 1.504 4.753 -0.400 1.00 91.94 215 GLY A C 1
ATOM 1785 O O . GLY A 1 215 ? 1.186 5.808 -0.974 1.00 91.94 215 GLY A O 1
ATOM 1786 N N . LEU A 1 216 ? 1.807 4.716 0.905 1.00 91.50 216 LEU A N 1
ATOM 1787 C CA . LEU A 1 216 ? 1.740 5.871 1.812 1.00 91.50 216 LEU A CA 1
ATOM 1788 C C . LEU A 1 216 ? 3.095 6.387 2.309 1.00 91.50 216 LEU A C 1
ATOM 1790 O O . LEU A 1 216 ? 3.160 7.532 2.759 1.00 91.50 216 LEU A O 1
ATOM 1794 N N . SER A 1 217 ? 4.157 5.587 2.241 1.00 92.06 217 SER A N 1
ATOM 1795 C CA . SER A 1 217 ? 5.472 5.910 2.804 1.00 92.06 217 SER A CA 1
ATOM 1796 C C . SER A 1 217 ? 6.596 5.695 1.799 1.00 92.06 217 SER A C 1
ATOM 1798 O O . SER A 1 217 ? 6.456 4.932 0.853 1.00 92.06 217 SER A O 1
ATOM 1800 N N . LYS A 1 218 ? 7.756 6.307 2.046 1.00 91.06 218 LYS A N 1
ATOM 1801 C CA . LYS A 1 218 ? 9.004 6.055 1.299 1.00 91.06 218 LYS A CA 1
ATOM 1802 C C . LYS A 1 218 ? 9.820 4.878 1.859 1.00 91.06 218 LYS A C 1
ATOM 1804 O O . LYS A 1 218 ? 10.918 4.604 1.386 1.00 91.06 218 LYS A O 1
ATOM 1809 N N . TYR A 1 219 ? 9.289 4.204 2.877 1.00 90.69 219 TYR A N 1
ATOM 1810 C CA . TYR A 1 219 ? 9.998 3.273 3.757 1.00 90.69 219 TYR A CA 1
ATOM 1811 C C . TYR A 1 219 ? 9.645 1.804 3.502 1.00 90.69 219 TYR A C 1
ATOM 1813 O O . TYR A 1 219 ? 9.859 0.966 4.367 1.00 90.69 219 TYR A O 1
ATOM 1821 N N . SER A 1 220 ? 9.078 1.496 2.338 1.00 90.12 220 SER A N 1
ATOM 1822 C CA . SER A 1 220 ? 8.819 0.115 1.931 1.00 90.12 220 SER A CA 1
ATOM 1823 C C . SER A 1 220 ? 10.013 -0.471 1.190 1.00 90.12 220 SER A C 1
ATOM 1825 O O . SER A 1 220 ? 10.639 0.218 0.372 1.00 90.12 220 SER A O 1
ATOM 1827 N N . TYR A 1 221 ? 10.286 -1.753 1.431 1.00 88.31 221 TYR A N 1
ATOM 1828 C CA . TYR A 1 221 ? 11.325 -2.475 0.700 1.00 88.31 221 TYR A CA 1
ATOM 1829 C C . TYR A 1 221 ? 10.961 -2.655 -0.786 1.00 88.31 221 TYR A C 1
ATOM 1831 O O . TYR A 1 221 ? 11.853 -2.700 -1.635 1.00 88.31 221 TYR A O 1
ATOM 1839 N N . TYR A 1 222 ? 9.662 -2.661 -1.129 1.00 87.94 222 TYR A N 1
ATOM 1840 C CA . TYR A 1 222 ? 9.177 -2.802 -2.508 1.00 87.94 222 TYR A CA 1
ATOM 1841 C C . TYR A 1 222 ? 9.650 -1.689 -3.447 1.00 87.94 222 TYR A C 1
ATOM 1843 O O . TYR A 1 222 ? 9.750 -1.900 -4.657 1.00 87.94 222 TYR A O 1
ATOM 1851 N N . HIS A 1 223 ? 10.015 -0.517 -2.921 1.00 91.75 223 HIS A N 1
ATOM 1852 C CA . HIS A 1 223 ? 10.593 0.543 -3.748 1.00 91.75 223 HIS A CA 1
ATOM 1853 C C . HIS A 1 223 ? 11.928 0.136 -4.376 1.00 91.75 223 HIS A C 1
ATOM 1855 O O . HIS A 1 223 ? 12.249 0.619 -5.461 1.00 91.75 223 HIS A O 1
ATOM 1861 N N . GLY A 1 224 ? 12.676 -0.782 -3.757 1.00 91.12 224 GLY A N 1
ATOM 1862 C CA . GLY A 1 224 ? 13.916 -1.311 -4.318 1.00 91.12 224 GLY A CA 1
ATOM 1863 C C . GLY A 1 224 ? 13.712 -2.038 -5.651 1.00 91.12 224 GLY A C 1
ATOM 1864 O O . GLY A 1 224 ? 14.572 -1.963 -6.521 1.00 91.12 224 GLY A O 1
ATOM 1865 N N . TRP A 1 225 ? 12.537 -2.632 -5.891 1.00 86.81 225 TRP A N 1
ATOM 1866 C CA . TRP A 1 225 ? 12.198 -3.218 -7.196 1.00 86.81 225 TRP A CA 1
ATOM 1867 C C . TRP A 1 225 ? 11.986 -2.171 -8.29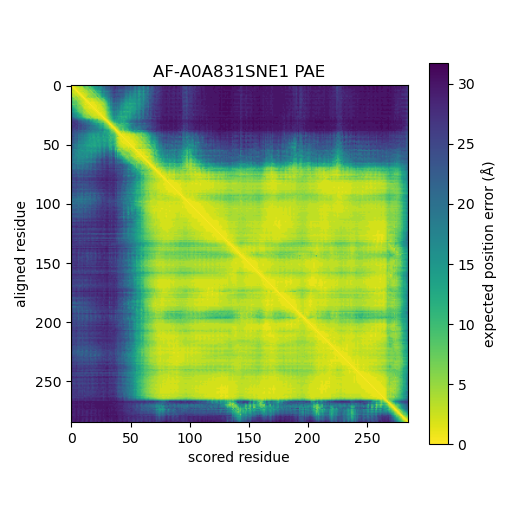4 1.00 86.81 225 TRP A C 1
ATOM 1869 O O . TRP A 1 225 ? 12.195 -2.459 -9.471 1.00 86.81 225 TRP A O 1
ATOM 1879 N N . CYS A 1 226 ? 11.593 -0.953 -7.921 1.00 89.75 226 CYS A N 1
ATOM 1880 C CA . CYS A 1 226 ? 11.461 0.171 -8.849 1.00 89.75 226 CYS A CA 1
ATOM 1881 C C . CYS A 1 226 ? 12.788 0.926 -9.017 1.00 89.75 226 CYS A C 1
ATOM 1883 O O . CYS A 1 226 ? 13.074 1.453 -10.091 1.00 89.75 226 CYS A O 1
ATOM 1885 N N . PHE A 1 227 ? 13.608 0.956 -7.964 1.00 92.19 227 PHE A N 1
ATOM 1886 C CA . PHE A 1 227 ? 14.883 1.668 -7.901 1.00 92.19 227 PHE A CA 1
ATOM 1887 C C . PHE A 1 227 ? 16.018 0.726 -7.463 1.00 92.19 227 PHE A C 1
ATOM 1889 O O . PHE A 1 227 ? 16.578 0.889 -6.375 1.00 92.19 227 PHE A O 1
ATOM 1896 N N . PRO A 1 228 ? 16.407 -0.246 -8.309 1.00 90.94 228 PRO A N 1
ATOM 1897 C CA . PRO A 1 228 ? 17.347 -1.304 -7.925 1.00 90.94 228 PRO A CA 1
ATOM 1898 C C . PRO A 1 228 ? 18.744 -0.783 -7.573 1.00 90.94 228 PRO A C 1
ATOM 1900 O O . PRO A 1 228 ? 19.430 -1.373 -6.747 1.00 90.94 228 PRO A O 1
ATOM 1903 N N . GLN A 1 229 ? 19.157 0.366 -8.121 1.00 91.75 229 GLN A N 1
ATOM 1904 C CA . GLN A 1 229 ? 20.427 1.011 -7.755 1.00 91.75 229 GLN A CA 1
ATOM 1905 C C . GLN A 1 229 ? 20.486 1.462 -6.288 1.00 91.75 229 GLN A C 1
ATOM 1907 O O . GLN A 1 229 ? 21.568 1.743 -5.786 1.00 91.75 229 GLN A O 1
ATOM 1912 N N . ASN A 1 230 ? 19.337 1.568 -5.620 1.00 93.94 230 ASN A N 1
ATOM 1913 C CA . ASN A 1 230 ? 19.219 1.977 -4.226 1.00 93.94 230 ASN A CA 1
ATOM 1914 C C . ASN A 1 230 ? 18.605 0.854 -3.364 1.00 93.94 230 ASN A C 1
ATOM 1916 O O . ASN A 1 230 ? 18.073 1.112 -2.287 1.00 93.94 230 ASN A O 1
ATOM 1920 N N . MET A 1 231 ? 18.651 -0.399 -3.839 1.00 92.06 231 MET A N 1
ATOM 1921 C CA . MET A 1 231 ? 18.073 -1.565 -3.157 1.00 92.06 231 MET A CA 1
ATOM 1922 C C . MET A 1 231 ? 18.603 -1.720 -1.725 1.00 92.06 231 MET A C 1
ATOM 1924 O O . MET A 1 231 ? 17.827 -1.972 -0.808 1.00 92.06 231 MET A O 1
ATOM 1928 N N . GLU A 1 232 ? 19.903 -1.498 -1.511 1.00 92.38 232 GLU A N 1
ATOM 1929 C CA . GLU A 1 232 ? 20.535 -1.587 -0.188 1.00 92.38 232 GLU A CA 1
ATOM 1930 C C . GLU A 1 232 ? 19.892 -0.631 0.829 1.00 92.38 232 GLU A C 1
ATOM 1932 O O . GLU A 1 232 ? 19.624 -1.013 1.969 1.00 92.38 232 GLU A O 1
ATOM 1937 N N . TYR A 1 233 ? 19.560 0.594 0.408 1.00 92.88 233 TYR A N 1
ATOM 1938 C CA . TYR A 1 233 ? 18.850 1.547 1.256 1.00 92.88 233 TYR A CA 1
ATOM 1939 C C . TYR A 1 233 ? 17.472 1.016 1.667 1.00 92.88 233 TYR A C 1
ATOM 1941 O O . TYR A 1 233 ? 17.108 1.098 2.839 1.00 92.88 233 TYR A O 1
ATOM 1949 N N . TYR A 1 234 ? 16.711 0.463 0.719 1.00 92.00 234 TYR A N 1
ATOM 1950 C CA . TYR A 1 234 ? 15.357 -0.035 0.966 1.00 92.00 234 TYR A CA 1
ATOM 1951 C C . TYR A 1 234 ? 15.336 -1.319 1.804 1.00 92.00 234 TYR A C 1
ATOM 1953 O O . TYR A 1 234 ? 14.458 -1.481 2.651 1.00 92.00 234 TYR A O 1
ATOM 1961 N N . ASN A 1 235 ? 16.345 -2.181 1.660 1.00 90.25 235 ASN A N 1
ATOM 1962 C CA . ASN A 1 235 ? 16.494 -3.402 2.457 1.00 90.25 235 ASN A CA 1
ATOM 1963 C C . ASN A 1 235 ? 16.620 -3.124 3.960 1.00 90.25 235 ASN A C 1
ATOM 1965 O O . ASN A 1 235 ? 16.193 -3.937 4.782 1.00 90.25 235 ASN A O 1
ATOM 1969 N N . ARG A 1 236 ? 17.141 -1.952 4.346 1.00 90.88 236 ARG A N 1
ATOM 1970 C CA . ARG A 1 236 ? 17.250 -1.554 5.758 1.00 90.88 236 ARG A CA 1
ATOM 1971 C C . ARG A 1 236 ? 15.897 -1.507 6.462 1.00 90.88 236 ARG A C 1
ATOM 1973 O O . ARG A 1 236 ? 15.858 -1.728 7.666 1.00 90.88 236 ARG A O 1
ATOM 1980 N N . PHE A 1 237 ? 14.799 -1.263 5.743 1.00 89.00 237 PHE A N 1
ATOM 1981 C CA . PHE A 1 237 ? 13.456 -1.161 6.325 1.00 89.00 237 PHE A CA 1
ATOM 1982 C C . PHE A 1 237 ? 12.778 -2.512 6.580 1.00 89.00 237 PHE A C 1
ATOM 1984 O O . PHE A 1 237 ? 11.794 -2.543 7.307 1.00 89.00 237 PHE A O 1
ATOM 1991 N N . VAL A 1 238 ? 13.325 -3.627 6.076 1.00 85.19 238 VAL A N 1
ATOM 1992 C CA . VAL A 1 238 ? 12.791 -4.975 6.360 1.00 85.19 238 VAL A CA 1
ATOM 1993 C C . VAL A 1 238 ? 12.937 -5.315 7.847 1.00 85.19 238 VAL A C 1
ATOM 1995 O O . VAL A 1 238 ? 11.992 -5.761 8.490 1.00 85.19 238 VAL A O 1
ATOM 1998 N N . CYS A 1 239 ? 14.124 -5.061 8.406 1.00 85.12 239 CYS A N 1
ATOM 1999 C CA . CYS A 1 239 ? 14.457 -5.348 9.807 1.00 85.12 239 CYS A CA 1
ATOM 2000 C C . CYS A 1 239 ? 14.834 -4.087 10.604 1.00 85.12 239 CYS A C 1
ATOM 2002 O O . CYS A 1 239 ? 15.371 -4.195 11.703 1.00 85.12 239 CYS A O 1
ATOM 2004 N N . PHE A 1 240 ? 14.634 -2.897 10.029 1.00 88.94 240 PHE A N 1
ATOM 2005 C CA . PHE A 1 240 ? 15.091 -1.605 10.564 1.00 88.94 240 PHE A CA 1
ATOM 2006 C C . PHE A 1 240 ? 16.592 -1.552 10.920 1.00 88.94 240 PHE A C 1
ATOM 2008 O O . PHE A 1 240 ? 17.019 -0.744 11.747 1.00 88.94 240 PHE A O 1
ATOM 2015 N N . LYS A 1 241 ? 17.429 -2.381 10.273 1.00 89.00 241 LYS A N 1
ATOM 2016 C CA . LYS A 1 241 ? 18.878 -2.434 10.529 1.00 89.00 241 LYS A CA 1
ATOM 2017 C C . LYS A 1 241 ? 19.534 -1.114 10.106 1.00 89.00 241 LYS A C 1
ATOM 2019 O O . LYS A 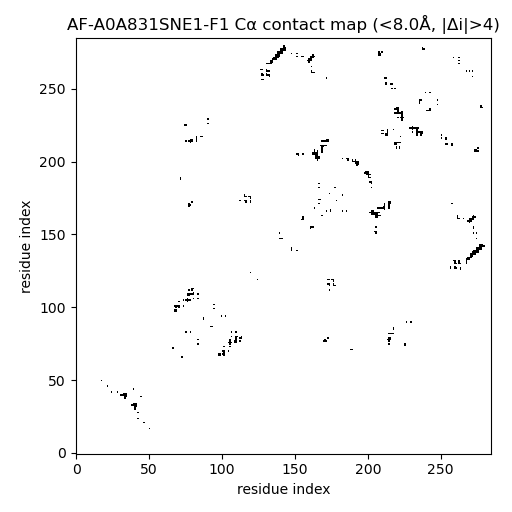1 241 ? 19.489 -0.715 8.941 1.00 89.00 241 LYS A O 1
ATOM 2024 N N . GLY A 1 242 ? 20.143 -0.429 11.072 1.00 91.06 242 GLY A N 1
ATOM 2025 C CA . GLY A 1 242 ? 20.836 0.842 10.860 1.00 91.06 242 GLY A CA 1
ATOM 2026 C C . GLY A 1 242 ? 19.926 1.995 10.431 1.00 91.06 242 GLY A C 1
ATOM 2027 O O . GLY A 1 242 ? 20.437 2.990 9.929 1.00 91.06 242 GLY A O 1
ATOM 2028 N N . VAL A 1 243 ? 18.598 1.888 10.551 1.00 93.56 243 VAL A N 1
ATOM 2029 C CA . VAL A 1 243 ? 17.655 2.972 10.220 1.00 93.56 243 VAL A CA 1
ATOM 2030 C C . VAL A 1 243 ? 17.625 3.997 11.366 1.00 93.56 243 VAL A C 1
ATOM 2032 O O . VAL A 1 243 ? 17.551 3.582 12.517 1.00 93.56 243 VAL A O 1
ATOM 2035 N N . PRO A 1 244 ? 17.666 5.319 11.100 1.00 95.19 244 PRO A N 1
ATOM 2036 C CA . PRO A 1 244 ? 17.553 6.325 12.157 1.00 95.19 244 PRO A CA 1
ATOM 2037 C C . PRO A 1 244 ? 16.207 6.252 12.889 1.00 95.19 244 PRO A C 1
ATOM 2039 O O . PRO A 1 244 ? 15.168 6.113 12.238 1.00 95.19 244 PRO A O 1
ATOM 2042 N N . ASP A 1 245 ? 16.209 6.471 14.206 1.00 94.75 245 ASP A N 1
ATOM 2043 C CA . ASP A 1 245 ? 15.000 6.420 15.046 1.00 94.75 245 ASP A CA 1
ATOM 2044 C C . ASP A 1 245 ? 13.874 7.320 14.529 1.00 94.75 245 ASP A C 1
ATOM 2046 O O . ASP A 1 245 ? 12.714 6.923 14.500 1.00 94.75 245 ASP A O 1
ATOM 2050 N N . SER A 1 246 ? 14.204 8.509 14.018 1.00 95.62 246 SER A N 1
ATOM 2051 C CA . SER A 1 246 ? 13.217 9.423 13.430 1.00 95.62 246 SER A CA 1
ATOM 2052 C C . SER A 1 246 ? 12.459 8.812 12.245 1.00 95.62 246 SER A C 1
ATOM 2054 O O . SER A 1 246 ? 11.260 9.042 12.097 1.00 95.62 246 SER A O 1
ATOM 2056 N N . SER A 1 247 ? 13.134 8.004 11.421 1.00 93.31 247 SER A N 1
ATOM 2057 C CA . SER A 1 247 ? 12.512 7.304 10.292 1.00 93.31 247 SER A CA 1
ATOM 2058 C C . SER A 1 247 ? 11.681 6.111 10.756 1.00 93.31 247 SER A C 1
ATOM 2060 O O . SER A 1 247 ? 10.625 5.852 10.183 1.00 93.31 247 SER A O 1
ATOM 2062 N N . ILE A 1 248 ? 12.114 5.421 11.816 1.00 92.44 248 ILE A N 1
ATOM 2063 C CA . ILE A 1 248 ? 11.333 4.353 12.454 1.00 92.44 248 ILE A CA 1
ATOM 2064 C C . ILE A 1 248 ? 10.034 4.930 13.030 1.00 92.44 248 ILE A C 1
ATOM 2066 O O . ILE A 1 248 ? 8.963 4.365 12.821 1.00 92.44 248 ILE A O 1
ATOM 2070 N N . GLU A 1 249 ? 10.095 6.079 13.701 1.00 94.44 249 GLU A N 1
ATOM 2071 C CA . GLU A 1 249 ? 8.913 6.744 14.255 1.00 94.44 249 GLU A CA 1
ATOM 2072 C C . GLU A 1 249 ? 7.965 7.273 13.168 1.00 94.44 249 GLU A C 1
ATOM 2074 O O . GLU A 1 249 ? 6.745 7.163 13.308 1.00 94.44 249 GLU A O 1
ATOM 2079 N N . GLU A 1 250 ? 8.484 7.801 12.054 1.00 93.94 250 GLU A N 1
ATOM 2080 C CA . GLU A 1 250 ? 7.648 8.174 10.904 1.00 93.94 250 GLU A CA 1
ATOM 2081 C C . GLU A 1 250 ? 6.958 6.941 10.296 1.00 93.94 250 GLU A C 1
ATOM 2083 O O . GLU A 1 250 ? 5.747 6.967 10.060 1.00 93.94 250 GLU A O 1
ATOM 2088 N N . TRP A 1 251 ? 7.687 5.834 10.124 1.00 93.31 251 TRP A N 1
ATOM 2089 C CA . TRP A 1 251 ? 7.115 4.570 9.659 1.00 93.31 251 TRP A CA 1
ATOM 2090 C C . TRP A 1 251 ? 6.026 4.053 10.606 1.00 93.31 251 TRP A C 1
ATOM 2092 O O . TRP A 1 251 ? 4.924 3.742 10.153 1.00 93.31 251 TRP A O 1
ATOM 2102 N N . LYS A 1 252 ? 6.275 4.037 11.925 1.00 92.62 252 LYS A N 1
ATOM 2103 C CA . LYS A 1 252 ? 5.299 3.594 12.937 1.00 92.62 252 LYS A CA 1
ATOM 2104 C C . LYS A 1 252 ? 4.013 4.410 12.880 1.00 92.62 252 LYS A C 1
ATOM 2106 O O . LYS A 1 252 ? 2.934 3.834 12.980 1.00 92.62 252 LYS A O 1
ATOM 2111 N N . LYS A 1 253 ? 4.105 5.731 12.694 1.00 94.94 253 LYS A N 1
ATOM 2112 C CA . LYS A 1 253 ? 2.927 6.606 12.553 1.00 94.94 253 LYS A CA 1
ATOM 2113 C C . LYS A 1 253 ? 2.094 6.240 11.328 1.00 94.94 253 LYS A C 1
ATOM 2115 O O . LYS A 1 253 ? 0.875 6.133 11.437 1.00 94.94 253 LYS A O 1
ATOM 2120 N N . ILE A 1 254 ? 2.741 6.013 10.185 1.00 92.75 254 ILE A N 1
ATOM 2121 C CA . ILE A 1 254 ? 2.058 5.616 8.945 1.00 92.75 254 ILE A CA 1
ATOM 2122 C C . ILE A 1 254 ? 1.417 4.236 9.105 1.00 92.75 254 ILE A C 1
ATOM 2124 O O . ILE A 1 254 ? 0.254 4.045 8.754 1.00 92.75 254 ILE A O 1
ATOM 2128 N N . TYR A 1 255 ? 2.154 3.290 9.681 1.00 91.25 255 TYR A N 1
ATOM 2129 C CA . TYR A 1 255 ? 1.672 1.937 9.908 1.00 91.25 255 TYR A CA 1
ATOM 2130 C C . TYR A 1 255 ? 0.485 1.908 10.883 1.00 91.25 255 TYR A C 1
ATOM 2132 O O . TYR A 1 255 ? -0.537 1.285 10.605 1.00 91.25 255 TYR A O 1
ATOM 2140 N N . LEU A 1 256 ? 0.557 2.658 11.987 1.00 92.50 256 LEU A N 1
ATOM 2141 C CA . LEU A 1 256 ? -0.551 2.796 12.933 1.00 92.50 256 LEU A CA 1
ATOM 2142 C C . LEU A 1 256 ? -1.779 3.448 12.287 1.00 92.50 256 LEU A C 1
ATOM 2144 O O . LEU A 1 256 ? -2.902 3.028 12.557 1.00 92.50 256 LEU A O 1
ATOM 2148 N N . PHE A 1 257 ? -1.582 4.451 11.427 1.00 93.94 257 PHE A N 1
ATOM 2149 C CA . PHE A 1 257 ? -2.672 5.052 10.662 1.00 93.94 257 PHE A CA 1
ATOM 2150 C C . PHE A 1 257 ? -3.358 4.022 9.754 1.00 93.94 257 PHE A C 1
ATOM 2152 O O . PHE A 1 257 ? -4.583 3.945 9.762 1.00 93.94 257 PHE A O 1
ATOM 2159 N N . LEU A 1 258 ? -2.592 3.197 9.029 1.00 91.94 258 LEU A N 1
ATOM 2160 C CA . LEU A 1 258 ? -3.133 2.113 8.199 1.00 91.94 258 LEU A CA 1
ATOM 2161 C C . LEU A 1 258 ? -3.938 1.103 9.024 1.00 91.94 258 LEU A C 1
ATOM 2163 O O . LEU A 1 258 ? -5.064 0.782 8.655 1.00 91.94 258 LEU A O 1
ATOM 2167 N N . LEU A 1 259 ? -3.410 0.662 10.170 1.00 90.25 259 LEU A N 1
ATOM 2168 C CA . LEU A 1 259 ? -4.122 -0.259 11.061 1.00 90.25 259 LEU A CA 1
ATOM 2169 C C . LEU A 1 259 ? -5.440 0.331 11.560 1.00 90.25 259 LEU A C 1
ATOM 2171 O O . LEU A 1 259 ? -6.476 -0.326 11.505 1.00 90.25 259 LEU A O 1
ATOM 2175 N N . LYS A 1 260 ? -5.424 1.586 12.018 1.00 92.44 260 LYS A N 1
ATOM 2176 C CA . LYS A 1 260 ? -6.644 2.286 12.436 1.00 92.44 260 LYS A CA 1
ATOM 2177 C C . LYS A 1 260 ? -7.635 2.431 11.287 1.00 92.44 260 LYS A C 1
ATOM 2179 O O . LYS A 1 260 ? -8.836 2.324 11.506 1.00 92.44 260 LYS A O 1
ATOM 2184 N N . LYS A 1 261 ? -7.139 2.660 10.072 1.00 93.12 261 LYS A N 1
ATOM 2185 C CA . LYS A 1 261 ? -7.963 2.816 8.877 1.00 93.12 261 LYS A CA 1
ATOM 2186 C C . LYS A 1 261 ? -8.703 1.529 8.527 1.00 93.12 261 LYS A C 1
ATOM 2188 O O . LYS A 1 261 ? -9.909 1.577 8.310 1.00 93.12 261 LYS A O 1
ATOM 2193 N N . GLU A 1 262 ? -8.011 0.395 8.528 1.00 90.81 262 GLU A N 1
ATOM 2194 C CA . GLU A 1 262 ? -8.668 -0.899 8.348 1.00 90.81 262 GLU A CA 1
ATOM 2195 C C . GLU A 1 262 ? -9.585 -1.230 9.535 1.00 90.81 262 GLU A C 1
ATOM 2197 O O . GLU A 1 262 ? -10.689 -1.721 9.335 1.00 90.81 262 GLU A O 1
ATOM 2202 N N . THR A 1 263 ? -9.192 -0.901 10.774 1.00 90.12 263 THR A N 1
ATOM 2203 C CA . THR A 1 263 ? -10.048 -1.098 11.968 1.00 90.12 263 THR A CA 1
ATOM 2204 C C . THR A 1 263 ? -11.363 -0.338 11.839 1.00 90.12 263 THR A C 1
ATOM 2206 O O . THR A 1 263 ? -12.419 -0.834 12.217 1.00 90.12 263 THR A O 1
ATOM 2209 N N . PHE A 1 264 ? -11.300 0.876 11.298 1.00 91.88 264 PHE A N 1
ATOM 2210 C CA . PHE A 1 264 ? -12.472 1.695 11.038 1.00 91.88 264 PHE A CA 1
ATOM 2211 C C . PHE A 1 264 ? -13.380 1.080 9.961 1.00 91.88 264 PHE A C 1
ATOM 2213 O O . PHE A 1 264 ? -14.595 1.227 10.049 1.00 91.88 264 PHE A O 1
ATOM 2220 N N . LEU A 1 265 ? -12.810 0.383 8.971 1.00 91.12 265 LEU A N 1
ATOM 2221 C CA . LEU A 1 265 ? -13.566 -0.303 7.923 1.00 91.12 265 LEU A CA 1
ATOM 2222 C C . LEU A 1 265 ? -14.269 -1.569 8.435 1.00 91.12 265 LEU A C 1
ATOM 2224 O O . LEU A 1 265 ? -15.459 -1.742 8.187 1.00 91.12 265 LEU A O 1
ATOM 2228 N N . TRP A 1 266 ? -13.537 -2.451 9.119 1.00 85.94 266 TRP A N 1
ATOM 2229 C CA . TRP A 1 266 ? -14.019 -3.777 9.535 1.00 85.94 266 TRP A CA 1
ATOM 2230 C C . TRP A 1 266 ? -14.858 -3.767 10.824 1.00 85.94 266 TRP A C 1
ATOM 2232 O O . TRP A 1 266 ? -15.303 -4.821 11.268 1.00 85.94 266 TRP A O 1
ATOM 2242 N N . ASP A 1 267 ? -15.108 -2.581 11.389 1.00 72.25 267 ASP A N 1
ATOM 2243 C CA . ASP A 1 267 ? -15.649 -2.351 12.732 1.00 72.25 267 ASP A CA 1
ATOM 2244 C C . ASP A 1 267 ? -14.683 -2.806 13.847 1.00 72.25 267 ASP A C 1
ATOM 2246 O O . ASP A 1 267 ? -13.937 -3.777 13.737 1.00 72.25 267 ASP A O 1
ATOM 2250 N N . ALA A 1 268 ? -14.657 -2.069 14.959 1.00 55.88 268 ALA A N 1
ATOM 2251 C CA . ALA A 1 268 ? -13.581 -2.078 15.957 1.00 55.88 268 ALA A CA 1
ATOM 2252 C C . ALA A 1 268 ? -13.406 -3.401 16.744 1.00 55.88 268 ALA A C 1
ATOM 2254 O O . ALA A 1 268 ? -12.623 -3.448 17.694 1.00 55.88 268 ALA A O 1
ATOM 2255 N N . GLY A 1 269 ? -14.157 -4.451 16.404 1.00 53.25 269 GLY A N 1
ATOM 2256 C CA . GLY A 1 269 ? -14.206 -5.747 17.082 1.00 53.25 269 GLY A CA 1
ATOM 2257 C C . GLY A 1 269 ? -13.254 -6.812 16.533 1.00 53.25 269 GLY A C 1
ATOM 2258 O O . GLY A 1 269 ? -13.413 -7.978 16.873 1.00 53.25 269 GLY A O 1
ATOM 2259 N N . VAL A 1 270 ? -12.310 -6.430 15.675 1.00 59.75 270 VAL A N 1
ATOM 2260 C CA . VAL A 1 270 ? -11.677 -7.364 14.748 1.00 59.75 270 VAL A CA 1
ATOM 2261 C C . VAL A 1 270 ? -10.164 -7.504 14.983 1.00 59.75 270 VAL A C 1
ATOM 2263 O O . VAL A 1 270 ? -9.455 -6.516 15.188 1.00 59.75 270 VAL A O 1
ATOM 2266 N N . TYR A 1 271 ? -9.659 -8.740 14.948 1.00 57.59 271 TYR A N 1
ATOM 2267 C CA . TYR A 1 271 ? -8.227 -9.048 14.956 1.00 57.59 271 TYR A CA 1
ATOM 2268 C C . TYR A 1 271 ? -7.633 -8.783 13.567 1.00 57.59 271 TYR A C 1
ATOM 2270 O O . TYR A 1 271 ? -8.106 -9.323 12.569 1.00 57.59 271 TYR A O 1
ATOM 2278 N N . PHE A 1 272 ? -6.574 -7.975 13.485 1.00 60.91 272 PHE A N 1
ATOM 2279 C CA . PHE A 1 272 ? -5.925 -7.696 12.201 1.00 60.91 272 PHE A CA 1
ATOM 2280 C C . PHE A 1 272 ? -4.944 -8.784 11.814 1.00 60.91 272 PHE A C 1
ATOM 2282 O O . PHE A 1 272 ? -3.974 -8.992 12.535 1.00 60.91 272 PHE A O 1
ATOM 2289 N N . LEU A 1 273 ? -5.171 -9.425 10.670 1.00 57.97 273 LEU A N 1
ATOM 2290 C CA . LEU A 1 273 ? -4.219 -10.347 10.066 1.00 57.97 273 LEU A CA 1
ATOM 2291 C C . LEU A 1 273 ? -3.145 -9.549 9.336 1.00 57.97 273 LEU A C 1
ATOM 2293 O O . LEU A 1 273 ? -3.433 -8.725 8.470 1.00 57.97 273 LEU A O 1
ATOM 2297 N N . LYS A 1 274 ? -1.896 -9.798 9.711 1.00 59.56 274 LYS A N 1
ATOM 2298 C CA . LYS A 1 274 ? -0.725 -9.193 9.087 1.00 59.56 274 LYS A CA 1
ATOM 2299 C C . LYS A 1 274 ? 0.141 -10.280 8.477 1.00 59.56 274 LYS A C 1
ATOM 2301 O O . LYS A 1 274 ? 0.376 -11.271 9.157 1.00 59.56 274 LYS A O 1
ATOM 2306 N N . ILE A 1 275 ? 0.693 -10.077 7.284 1.00 57.78 275 ILE A N 1
ATOM 2307 C CA . ILE A 1 275 ? 1.808 -10.896 6.800 1.00 57.78 275 ILE A CA 1
ATOM 2308 C C . ILE A 1 275 ? 3.062 -10.031 6.823 1.00 57.78 275 ILE A C 1
ATOM 2310 O O . ILE A 1 275 ? 3.325 -9.278 5.890 1.00 57.78 275 ILE A O 1
ATOM 2314 N N . LEU A 1 276 ? 3.893 -10.191 7.855 1.00 57.84 276 LEU A N 1
ATOM 2315 C CA . LEU A 1 276 ? 5.240 -9.636 7.784 1.00 57.84 276 LEU A CA 1
ATOM 2316 C C . LEU A 1 276 ? 6.116 -10.634 7.029 1.00 57.84 276 LEU A C 1
ATOM 2318 O O . LEU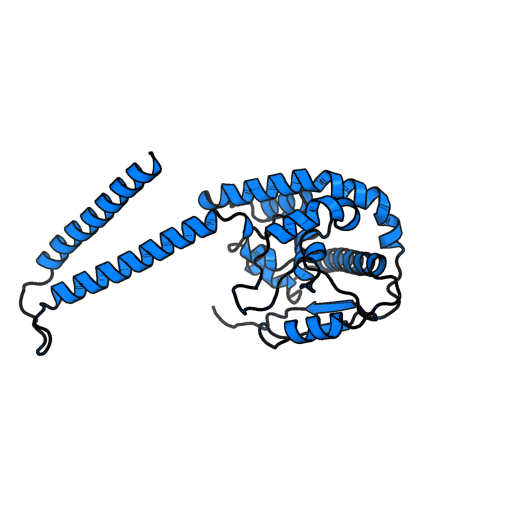 A 1 276 ? 6.506 -11.680 7.558 1.00 57.84 276 LEU A O 1
ATOM 2322 N N . LEU A 1 277 ? 6.437 -10.295 5.787 1.00 54.75 277 LEU A N 1
ATOM 2323 C CA . LEU A 1 277 ? 7.452 -11.016 5.045 1.00 54.75 277 LEU A CA 1
ATOM 2324 C C . LEU A 1 277 ? 8.819 -10.633 5.596 1.00 54.75 277 LEU A C 1
ATOM 2326 O O . LEU A 1 277 ? 9.377 -9.589 5.268 1.00 54.75 277 LEU A O 1
ATOM 2330 N N . ILE A 1 278 ? 9.374 -11.504 6.429 1.00 49.59 278 ILE A N 1
ATOM 2331 C CA . ILE A 1 278 ? 10.784 -11.422 6.776 1.00 49.59 278 ILE A CA 1
ATOM 2332 C C . ILE A 1 278 ? 11.540 -12.091 5.626 1.00 49.59 278 ILE A C 1
ATOM 2334 O O . ILE A 1 278 ? 11.512 -13.315 5.479 1.00 49.59 278 ILE A O 1
ATOM 2338 N N . LEU A 1 279 ? 12.218 -11.287 4.804 1.00 45.91 279 LEU A N 1
ATOM 2339 C CA . LEU A 1 279 ? 13.375 -11.763 4.048 1.00 45.91 279 LEU A CA 1
ATOM 2340 C C . LEU A 1 279 ? 14.457 -12.081 5.086 1.00 45.91 279 LEU A C 1
ATOM 2342 O O . LEU A 1 279 ? 15.243 -11.216 5.467 1.00 45.91 279 LEU A O 1
ATOM 2346 N N . VAL A 1 280 ? 14.452 -13.304 5.618 1.00 39.72 280 VAL A N 1
ATOM 2347 C CA . VAL A 1 280 ? 15.635 -13.821 6.306 1.00 39.72 280 VAL A CA 1
ATOM 2348 C C . VAL A 1 280 ? 16.670 -13.985 5.207 1.00 39.72 280 VAL A C 1
ATOM 2350 O O . VAL A 1 280 ? 16.470 -14.818 4.331 1.00 39.72 280 VAL A O 1
ATOM 2353 N N . GLU A 1 281 ? 17.677 -13.107 5.221 1.00 35.50 281 GLU A N 1
ATOM 2354 C CA . GLU A 1 281 ? 18.892 -13.105 4.398 1.00 35.50 281 GLU A CA 1
ATOM 2355 C C . GLU A 1 281 ? 19.034 -14.363 3.527 1.00 35.50 281 GLU A C 1
ATOM 2357 O O . GLU A 1 281 ? 19.644 -15.361 3.912 1.00 35.50 281 GLU A O 1
ATOM 2362 N N . LEU A 1 282 ? 18.492 -14.300 2.309 1.00 30.97 282 LEU A N 1
ATOM 2363 C CA . LEU A 1 282 ? 19.058 -15.079 1.226 1.00 30.97 282 LEU A CA 1
ATOM 2364 C C . LEU A 1 282 ? 20.428 -14.451 0.980 1.00 30.97 282 LEU A C 1
ATOM 2366 O O . LEU A 1 282 ? 20.532 -13.424 0.315 1.00 30.97 282 LEU A O 1
ATOM 2370 N N . ASN A 1 283 ? 21.454 -15.048 1.590 1.00 26.81 283 ASN A N 1
ATOM 2371 C CA . ASN A 1 283 ? 22.871 -14.866 1.275 1.00 26.81 283 ASN A CA 1
ATOM 2372 C C . ASN A 1 283 ? 23.139 -15.274 -0.185 1.00 26.81 283 ASN A C 1
ATOM 2374 O O . ASN A 1 283 ? 23.822 -16.253 -0.468 1.00 26.81 283 ASN A O 1
ATOM 2378 N N . TYR A 1 284 ? 22.557 -14.535 -1.119 1.00 30.52 284 TYR A N 1
ATOM 2379 C CA . TYR A 1 284 ? 22.845 -14.583 -2.537 1.00 30.52 284 TYR A CA 1
ATOM 2380 C C . TYR A 1 284 ? 23.031 -13.134 -2.975 1.00 30.52 284 TYR A C 1
ATOM 2382 O O . TYR A 1 284 ? 22.087 -12.500 -3.439 1.00 30.52 284 TYR A O 1
ATOM 2390 N N . TYR A 1 285 ? 24.182 -12.559 -2.627 1.00 28.86 285 TYR A N 1
ATOM 2391 C CA . TYR A 1 285 ? 25.254 -12.132 -3.537 1.00 28.86 285 TYR A CA 1
ATOM 2392 C C . TYR A 1 285 ? 26.351 -11.429 -2.735 1.00 28.86 285 TYR A C 1
ATOM 2394 O O . TYR A 1 285 ? 26.012 -10.534 -1.930 1.00 28.86 285 TYR A O 1
#

Radius of gyration: 25.28 Å; Cα contacts (8 Å, |Δi|>4): 316; chains: 1; bounding box: 58×56×63 Å

Foldseek 3Di:
DVVVVVVVVVVVVVVVVLVVVLVVLCVPDPFDDDDPPDPDTPSRVVSVVVVVVVVVVVVVVVVVLVVLLPLLPQLLLQAALVQLVVLCVVLVVPDDPSNVNNNVNSNVSNVVCVVLLVVCCVPCVVVLVPFDQPDEADEDEDAPPPCSLVVQQVVVVDLQAFAQFLQCLRNVRRCVSCVVPCQVVNQVSDDQADPPPRHGHHRRTHDANLSVLSRYHNQGLVSCVVVVVCSVVNLCSLVVPPPDPVVVVVSVVSVSSSVSVRCSVSPSSHHYYHYSHRPPDPVDD

pLDDT: mean 77.96, std 18.97, range [26.81, 96.94]

Secondary structure (DSSP, 8-state):
-HHHHHHHHHHHHHHHHHHHHHHHHHHHS-S----TT--S-HHHHHHHHHHHHHHHHHHHHHHHHHHHH-GGG-GGGGS-HHHHHHHHHHTTT---GGGHHHHHHHHHHHHHHHHHHHHHHHHHHHHHHH----SPPEEEEE-TTSSHHHHHHHHTTSTTEE--BHHHHH-TTTTTTSHHHHHHHHHHHS-SB-TTT--B--TTSB--THHHHHHH-S--TTHHHH-GGGHHHHHTTTTTTT--HHHHHHHHHHHHHHHHHHHHHH-TT-EEEEEEE--------

Sequence (285 aa):
MILVRNLYLLSAKSLLLSLLFSRISAFLFPREIIFPGLNLPLIFILEIVIYFISYDKFMEYIDLKEKILDVKREILAGVNLSNFLRLILQNHFRISLPYIPRFLYSLSMGCIIGPFRLIEHLKFYKKIEETKIRYPPLFLLGHWRSGTTYLHNLLSQDKQFGFFSTYHAFLPGCFFVGENIFKPIVRASLPKKRPMDDVDMDVDLPQEEEYAVGGLSKYSYYHGWCFPQNMEYYNRFVCFKGVPDSSIEEWKKIYLFLLKKETFLWDAGVYFLKILLILVELNYY

Solvent-accessible surface area (backbone atoms only — not comparable to full-atom values): 15955 Å² total; per-residue (Å²): 113,70,68,60,53,50,52,53,55,50,52,51,48,52,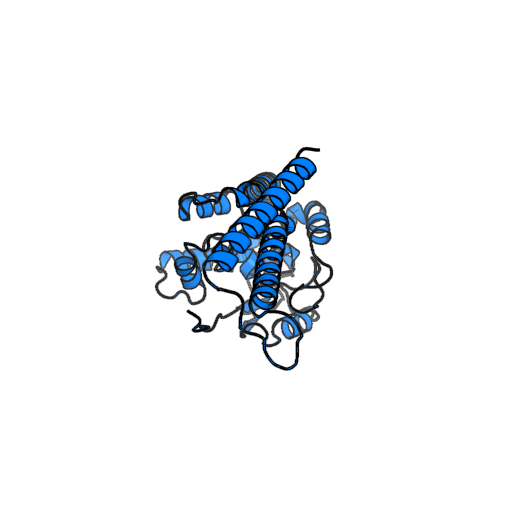50,48,51,52,51,52,46,53,56,50,49,60,69,76,50,77,94,81,56,71,57,94,90,50,103,52,50,54,68,58,56,50,52,51,53,51,48,51,56,51,46,52,53,48,51,51,49,49,53,49,53,54,55,51,68,40,57,82,74,45,83,55,41,40,20,35,46,71,44,47,54,48,49,40,58,75,53,71,65,77,70,58,79,79,46,47,66,41,53,52,48,23,52,51,38,10,60,68,48,43,62,39,24,52,54,31,45,77,75,38,43,70,62,30,72,70,40,63,80,73,49,79,66,44,75,46,73,46,52,84,91,69,52,60,68,59,54,50,57,57,53,62,72,40,84,57,36,33,64,35,22,36,42,43,16,47,30,55,62,24,50,80,69,32,34,91,67,48,47,61,54,52,43,73,62,52,56,69,43,41,93,89,74,68,45,80,47,51,42,82,38,77,41,53,49,61,48,22,45,40,22,73,39,85,66,24,46,70,52,17,79,79,40,61,94,48,28,74,67,22,53,25,50,74,75,49,59,90,55,56,67,72,58,52,52,53,49,49,53,54,52,52,50,52,53,20,42,50,35,61,71,67,42,57,81,37,34,34,58,38,57,51,72,48,82,72,78,74,90,76,131

Mean predicted aligned error: 12.56 Å